Protein AF-A0A6L7CK69-F1 (afdb_monomer_lite)

Foldseek 3Di:
DVVVVVVVVVVVVVLLVVLLVVLLQQLLQLQQVVCCVVVVDRGDSVNSSVVCCCVLVVQVVVDDVSLVVVLVVLVVVLVVLLVQLLVLLVVLFDVVLVVPDPPDPVVVVVCVVVVCVLLPCVLCLVVLCVVVVNPPVVSVVCSVVVRVVSVVSVVSVCSSQSRNAHPVLVVVLCVVPNDDVSSLVRQCVRSVDPSSSVSSSSSSSSVSSSSSSVSSVSVD

InterPro domains:
  IPR013059 Tryptophan/tyrosine transporter [PTHR46997] (1-220)
  IPR018227 Amino acid/polyamine transporter 2 [PF03222] (1-220)

pLDDT: mean 84.79, std 7.9, range [53.78, 94.88]

Sequence (220 aa):
GRYGQWLTGFSMMFLMYALTAAYISGAGELLASSISDWTGISMSATAGVLLFTFVAGGVVCVGTSLVDLFNRFLFSAKIIFLVVMLVLLLPHIHKVNLLTLPLQQGLALSAIPVIFTSFGFHGSVPSIVSYMDGNIRKLRWVFITGSAIPLVAYIFWQVATLGSIDSTTFMGLLANHAGLNGLLQALREMVASPHVELAVHLFADLALATSFLGVALGLF

Organism: Escherichia coli (NCBI:txid562)

Structure (mmCIF, N/CA/C/O backbone):
data_AF-A0A6L7CK69-F1
#
_entry.id   AF-A0A6L7CK69-F1
#
loop_
_atom_site.group_PDB
_atom_site.id
_atom_site.type_symbol
_atom_site.label_atom_id
_atom_site.label_alt_id
_atom_site.label_comp_id
_atom_site.label_asym_id
_atom_site.label_entity_id
_atom_site.label_seq_id
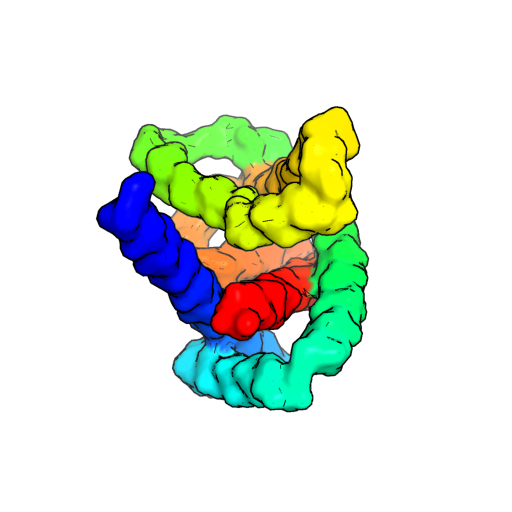_atom_site.pdbx_PDB_ins_code
_atom_site.Cartn_x
_atom_site.Cartn_y
_atom_site.Cartn_z
_atom_site.occupancy
_atom_site.B_iso_or_equiv
_atom_site.auth_seq_id
_atom_site.auth_comp_id
_atom_site.auth_asym_id
_atom_site.auth_atom_id
_atom_site.pdbx_PDB_model_num
ATOM 1 N N . GLY A 1 1 ? 18.370 13.810 -23.027 1.00 85.12 1 GLY A N 1
ATOM 2 C CA . GLY A 1 1 ? 19.792 14.210 -22.916 1.00 85.12 1 GLY A CA 1
ATOM 3 C C . GLY A 1 1 ? 20.376 13.759 -21.585 1.00 85.12 1 GLY A C 1
ATOM 4 O O . GLY A 1 1 ? 19.606 13.400 -20.702 1.00 85.12 1 GLY A O 1
ATOM 5 N N . ARG A 1 2 ? 21.708 13.788 -21.431 1.00 81.81 2 ARG A N 1
ATOM 6 C CA . ARG A 1 2 ? 22.448 13.216 -20.282 1.00 81.81 2 ARG A CA 1
ATOM 7 C C . ARG A 1 2 ? 22.011 13.769 -18.914 1.00 81.81 2 ARG A C 1
ATOM 9 O O . ARG A 1 2 ? 21.857 13.004 -17.975 1.00 81.81 2 ARG A O 1
ATOM 16 N N . TYR A 1 3 ? 21.708 15.066 -18.824 1.00 86.00 3 TYR A N 1
ATOM 17 C CA . TYR A 1 3 ? 21.169 15.689 -17.603 1.00 86.00 3 TYR A CA 1
ATOM 18 C C . TYR A 1 3 ? 19.776 15.170 -17.216 1.00 86.00 3 TYR A C 1
ATOM 20 O O . TYR A 1 3 ? 19.495 14.979 -16.039 1.00 86.00 3 TYR A O 1
ATOM 28 N N . GLY A 1 4 ? 18.923 14.879 -18.205 1.00 86.56 4 GLY A N 1
ATOM 29 C CA . GLY A 1 4 ? 17.596 14.308 -17.963 1.00 86.56 4 GLY A CA 1
ATOM 30 C C . GLY A 1 4 ? 17.663 12.885 -17.412 1.00 86.56 4 GLY A C 1
ATOM 31 O O . GLY A 1 4 ? 16.894 12.548 -16.527 1.00 86.56 4 GLY A O 1
ATOM 32 N N . GLN A 1 5 ? 18.627 12.075 -17.864 1.00 83.94 5 GLN A N 1
ATOM 33 C CA . GLN A 1 5 ? 18.834 10.722 -17.330 1.00 83.94 5 GLN A CA 1
ATOM 34 C C . GLN A 1 5 ? 19.235 10.745 -15.850 1.00 83.94 5 GLN A C 1
ATOM 36 O O . GLN A 1 5 ? 18.700 9.966 -15.069 1.00 83.94 5 GLN A O 1
ATOM 41 N N . TRP A 1 6 ? 20.123 11.665 -15.458 1.00 89.25 6 TRP A N 1
ATOM 42 C CA . TRP A 1 6 ? 20.513 11.844 -14.056 1.00 89.25 6 TRP A CA 1
ATOM 43 C C . TRP A 1 6 ? 19.348 12.305 -13.184 1.00 89.25 6 TRP A C 1
ATOM 45 O O . TRP A 1 6 ? 19.130 11.738 -12.117 1.00 89.25 6 TRP A O 1
ATOM 55 N N . LEU A 1 7 ? 18.575 13.290 -13.653 1.00 90.38 7 LEU A N 1
ATOM 56 C CA . LEU A 1 7 ? 17.406 13.777 -12.924 1.00 90.38 7 LEU A CA 1
ATOM 57 C C . LEU A 1 7 ? 16.362 12.667 -12.745 1.00 90.38 7 LEU A C 1
ATOM 59 O O . LEU A 1 7 ? 15.925 12.422 -11.627 1.00 90.38 7 LEU A O 1
ATOM 63 N N . THR A 1 8 ? 16.014 11.948 -13.816 1.00 85.06 8 THR A N 1
ATOM 64 C CA . THR A 1 8 ? 15.050 10.840 -13.750 1.00 85.06 8 THR A CA 1
ATOM 65 C C . THR A 1 8 ? 15.550 9.698 -12.868 1.00 85.06 8 THR A C 1
ATOM 67 O O . THR A 1 8 ? 14.781 9.188 -12.058 1.00 85.06 8 THR A O 1
ATOM 70 N N . GLY A 1 9 ? 16.826 9.315 -12.982 1.00 84.31 9 GLY A N 1
ATOM 71 C CA . GLY A 1 9 ? 17.416 8.265 -12.151 1.00 84.31 9 GLY A CA 1
ATOM 72 C C . GLY A 1 9 ? 17.393 8.625 -10.666 1.00 84.31 9 GLY A C 1
ATOM 73 O O . GLY A 1 9 ? 16.942 7.826 -9.848 1.00 84.31 9 GLY A O 1
ATOM 74 N N . PHE A 1 10 ? 17.793 9.853 -10.322 1.00 89.12 10 PHE A N 1
ATOM 75 C CA . PHE A 1 10 ? 17.736 10.342 -8.946 1.00 89.12 10 PHE A CA 1
ATOM 76 C C . PHE A 1 10 ? 16.299 10.395 -8.419 1.00 89.12 10 PHE A C 1
ATOM 78 O O . PHE A 1 10 ? 16.036 9.879 -7.338 1.00 89.12 10 PHE A O 1
ATOM 85 N N . SER A 1 11 ? 15.357 10.962 -9.180 1.00 87.75 11 SER A N 1
ATOM 86 C CA . SER A 1 11 ? 13.948 11.028 -8.776 1.00 87.75 11 SER A CA 1
ATOM 87 C C . SER A 1 11 ? 13.339 9.643 -8.559 1.00 87.75 11 SER A C 1
ATOM 89 O O . SER A 1 11 ? 12.591 9.457 -7.603 1.00 87.75 11 SER A O 1
ATOM 91 N N . MET A 1 12 ? 13.673 8.669 -9.411 1.00 84.62 12 MET A N 1
ATOM 92 C CA . MET A 1 12 ? 13.173 7.301 -9.282 1.00 84.62 12 MET A CA 1
ATOM 93 C C . MET A 1 12 ? 13.741 6.608 -8.039 1.00 84.62 12 MET A C 1
ATOM 95 O O . MET A 1 12 ? 12.982 6.036 -7.262 1.00 84.62 12 MET A O 1
ATOM 99 N N . MET A 1 13 ? 15.053 6.715 -7.809 1.00 86.56 13 MET A N 1
ATOM 100 C CA . MET A 1 13 ? 15.692 6.169 -6.606 1.00 86.56 13 MET A CA 1
ATOM 101 C C . MET A 1 13 ? 15.140 6.829 -5.341 1.00 86.56 13 MET A C 1
ATOM 103 O O . MET A 1 13 ? 14.770 6.137 -4.397 1.00 86.56 13 MET A O 1
ATOM 107 N N . PHE A 1 14 ? 15.015 8.157 -5.339 1.00 90.38 14 PHE A N 1
ATOM 108 C CA . PHE A 1 14 ? 14.430 8.907 -4.230 1.00 90.38 14 PHE A CA 1
ATOM 109 C C . PHE A 1 14 ? 13.004 8.438 -3.920 1.00 90.38 14 PHE A C 1
ATOM 111 O O . PHE A 1 14 ? 12.691 8.176 -2.761 1.00 90.38 14 PHE A O 1
ATOM 118 N N . LEU A 1 15 ? 12.163 8.268 -4.947 1.00 88.19 15 LEU A N 1
ATOM 119 C CA . LEU A 1 15 ? 10.801 7.759 -4.791 1.00 88.19 15 LEU A CA 1
ATOM 120 C C . LEU A 1 15 ? 10.786 6.346 -4.191 1.00 88.19 15 LEU A C 1
ATOM 122 O O . LEU A 1 15 ? 10.044 6.105 -3.244 1.00 88.19 15 LEU A O 1
ATOM 126 N N . MET A 1 16 ? 11.604 5.424 -4.708 1.00 87.81 16 MET A N 1
ATOM 127 C CA . MET A 1 16 ? 11.652 4.045 -4.207 1.00 87.81 16 MET A CA 1
ATOM 128 C C . MET A 1 16 ? 12.130 3.986 -2.749 1.00 87.81 16 MET A C 1
ATOM 130 O O . MET A 1 16 ? 11.505 3.311 -1.937 1.00 87.81 16 MET A O 1
ATOM 134 N N . TYR A 1 17 ? 13.166 4.744 -2.369 1.00 91.12 17 TYR A N 1
ATOM 135 C CA . TYR A 1 17 ? 13.608 4.812 -0.970 1.00 91.12 17 TYR A CA 1
ATOM 136 C C . TYR A 1 17 ? 12.573 5.469 -0.050 1.00 91.12 17 TYR A C 1
ATOM 138 O O . TYR A 1 17 ? 12.367 4.989 1.065 1.00 91.12 17 TYR A O 1
ATOM 146 N N . ALA A 1 18 ? 11.897 6.527 -0.507 1.00 91.81 18 ALA A N 1
ATOM 147 C CA . ALA A 1 18 ? 10.822 7.161 0.253 1.00 91.81 18 ALA A CA 1
ATOM 148 C C . ALA A 1 18 ? 9.649 6.195 0.483 1.00 91.81 18 ALA A C 1
ATOM 150 O O . ALA A 1 18 ? 9.129 6.121 1.596 1.00 91.81 18 ALA A O 1
ATOM 151 N N . LEU A 1 19 ? 9.271 5.411 -0.534 1.00 90.62 19 LEU A N 1
ATOM 152 C CA . LEU A 1 19 ? 8.239 4.379 -0.412 1.00 90.62 19 LEU A CA 1
ATOM 153 C C . LEU A 1 19 ? 8.661 3.270 0.549 1.00 90.62 19 LEU A C 1
ATOM 155 O O . LEU A 1 19 ? 7.886 2.907 1.429 1.00 90.62 19 LEU A O 1
ATOM 159 N N . THR A 1 20 ? 9.894 2.777 0.441 1.00 92.06 20 THR A N 1
ATOM 160 C CA . THR A 1 20 ? 10.434 1.780 1.374 1.00 92.06 20 THR A CA 1
ATOM 161 C C . THR A 1 20 ? 10.391 2.286 2.814 1.00 92.06 20 THR A C 1
ATOM 163 O O . THR A 1 20 ? 9.917 1.569 3.692 1.00 92.06 20 THR A O 1
ATOM 166 N N . ALA A 1 21 ? 10.816 3.528 3.064 1.00 92.56 21 ALA A N 1
ATOM 167 C CA . ALA A 1 21 ? 10.757 4.133 4.394 1.00 92.56 21 ALA A CA 1
ATOM 168 C C . ALA A 1 21 ? 9.311 4.263 4.904 1.00 92.56 21 ALA A C 1
ATOM 170 O O . ALA A 1 21 ? 9.031 3.910 6.050 1.00 92.56 21 ALA A O 1
ATOM 171 N N . ALA A 1 22 ? 8.384 4.705 4.048 1.00 91.50 22 ALA A N 1
ATOM 172 C CA . ALA A 1 22 ? 6.969 4.809 4.392 1.00 91.50 22 ALA A CA 1
ATOM 173 C C . ALA A 1 22 ? 6.354 3.440 4.733 1.00 91.50 22 ALA A C 1
ATOM 175 O O . ALA A 1 22 ? 5.629 3.328 5.722 1.00 91.50 22 ALA A O 1
ATOM 176 N N . TYR A 1 23 ? 6.673 2.389 3.969 1.00 92.12 23 TYR A N 1
ATOM 177 C CA . TYR A 1 23 ? 6.190 1.036 4.253 1.00 92.12 23 TYR A CA 1
ATOM 178 C C . TYR A 1 23 ? 6.809 0.445 5.516 1.00 92.12 23 TYR A C 1
ATOM 180 O O . TYR A 1 23 ? 6.088 -0.178 6.286 1.00 92.12 23 TYR A O 1
ATOM 188 N N . ILE A 1 24 ? 8.102 0.668 5.766 1.00 93.38 24 ILE A N 1
ATOM 189 C CA . ILE A 1 24 ? 8.760 0.245 7.009 1.00 93.38 24 ILE A CA 1
ATOM 190 C C . ILE A 1 24 ? 8.106 0.913 8.226 1.00 93.38 24 ILE A C 1
ATOM 192 O O . ILE A 1 24 ? 7.799 0.224 9.198 1.00 93.38 24 ILE A O 1
ATOM 196 N N . SER A 1 25 ? 7.861 2.228 8.166 1.00 91.81 25 SER A N 1
ATOM 197 C CA . SER A 1 25 ? 7.206 2.965 9.255 1.00 91.81 25 SER A CA 1
ATOM 198 C C . SER A 1 25 ? 5.783 2.459 9.477 1.00 91.81 25 SER A C 1
ATOM 200 O O . SER A 1 25 ? 5.447 2.024 10.574 1.00 91.81 25 SER A O 1
ATOM 202 N N . GLY A 1 26 ? 4.965 2.439 8.420 1.00 90.00 26 GLY A N 1
ATOM 203 C CA . GLY A 1 26 ? 3.562 2.044 8.521 1.00 90.00 26 GLY A CA 1
ATOM 204 C C . GLY A 1 26 ? 3.385 0.590 8.955 1.00 90.00 26 GLY A C 1
ATOM 205 O O . GLY A 1 26 ? 2.576 0.310 9.836 1.00 90.00 26 GLY A O 1
ATOM 206 N N . ALA A 1 27 ? 4.148 -0.340 8.370 1.00 91.12 27 ALA A N 1
ATOM 207 C CA . ALA A 1 27 ? 4.043 -1.759 8.705 1.00 91.12 27 ALA A CA 1
ATOM 208 C C . ALA A 1 27 ? 4.597 -2.045 10.100 1.00 91.12 27 ALA A C 1
ATOM 210 O O . ALA A 1 27 ? 4.050 -2.876 10.816 1.00 91.12 27 ALA A O 1
ATOM 211 N N . GLY A 1 28 ? 5.664 -1.349 10.497 1.00 91.69 28 GLY A N 1
ATOM 212 C CA . GLY A 1 28 ? 6.243 -1.462 11.828 1.00 91.69 28 GLY A CA 1
ATOM 213 C C . GLY A 1 28 ? 5.317 -0.961 12.930 1.00 91.69 28 GLY A C 1
ATOM 214 O O . GLY A 1 28 ? 5.181 -1.622 13.957 1.00 91.69 28 GLY A O 1
ATOM 215 N N . GLU A 1 29 ? 4.650 0.173 12.717 1.00 90.44 29 GLU A N 1
ATOM 216 C CA . GLU A 1 29 ? 3.649 0.690 13.654 1.00 90.44 29 GLU A CA 1
ATOM 217 C C . GLU A 1 29 ? 2.441 -0.243 13.774 1.00 90.44 29 GLU A C 1
ATOM 219 O O . GLU A 1 29 ? 1.991 -0.523 14.885 1.00 90.44 29 GLU A O 1
ATOM 224 N N . LEU A 1 30 ? 1.948 -0.768 12.649 1.00 88.56 30 LEU A N 1
ATOM 225 C CA . LEU A 1 30 ? 0.853 -1.737 12.652 1.00 88.56 30 LEU A CA 1
ATOM 226 C C . LEU A 1 30 ? 1.240 -3.045 13.337 1.00 88.56 30 LEU A C 1
ATOM 228 O O . LEU A 1 30 ? 0.498 -3.543 14.178 1.00 88.56 30 LEU A O 1
ATOM 232 N N . LEU A 1 31 ? 2.444 -3.551 13.065 1.00 89.62 31 LEU A N 1
ATOM 233 C CA . LEU A 1 31 ? 2.992 -4.721 13.740 1.00 89.62 31 LEU A CA 1
ATOM 234 C C . LEU A 1 31 ? 3.115 -4.490 15.255 1.00 89.62 31 LEU A C 1
ATOM 236 O O . LEU A 1 31 ? 2.818 -5.396 16.032 1.00 89.62 31 LEU A O 1
ATOM 240 N N . ALA A 1 32 ? 3.515 -3.284 15.680 1.00 90.62 32 ALA A N 1
ATOM 241 C CA . ALA A 1 32 ? 3.526 -2.891 17.088 1.00 90.62 32 ALA A CA 1
ATOM 242 C C . ALA A 1 32 ? 2.140 -2.947 17.719 1.00 90.62 32 ALA A C 1
ATOM 244 O O . ALA A 1 32 ? 1.975 -3.622 18.736 1.00 90.62 32 ALA A O 1
ATOM 245 N N . SER A 1 33 ? 1.153 -2.314 17.087 1.00 85.94 33 SER A N 1
ATOM 246 C CA . SER A 1 33 ? -0.231 -2.340 17.560 1.00 85.94 33 SER A CA 1
ATOM 247 C C . SER A 1 33 ? -0.764 -3.770 17.655 1.00 85.94 33 SER A C 1
ATOM 249 O O . SER A 1 33 ? -1.278 -4.161 18.697 1.00 85.94 33 SER A O 1
ATOM 251 N N . SER A 1 34 ? -0.585 -4.578 16.608 1.00 84.25 34 SER A N 1
ATOM 252 C CA . SER A 1 34 ? -1.097 -5.950 16.549 1.00 84.25 34 SER A CA 1
ATOM 253 C C . SER A 1 34 ? -0.463 -6.856 17.612 1.00 84.25 34 SER A C 1
ATOM 255 O O . SER A 1 34 ? -1.165 -7.635 18.257 1.00 84.25 34 SER A O 1
ATOM 257 N N . ILE A 1 35 ? 0.850 -6.740 17.855 1.00 87.56 35 ILE A N 1
ATOM 258 C CA . ILE A 1 35 ? 1.526 -7.498 18.921 1.00 87.56 35 ILE A CA 1
ATOM 259 C C . ILE A 1 35 ? 1.047 -7.041 20.300 1.00 87.56 35 ILE A C 1
ATOM 261 O O . ILE A 1 35 ? 0.819 -7.888 21.167 1.00 87.56 35 ILE A O 1
ATOM 265 N N . SER A 1 36 ? 0.874 -5.737 20.515 1.00 88.06 36 SER A N 1
ATOM 266 C CA . SER A 1 36 ? 0.369 -5.215 21.785 1.00 88.06 36 SER A CA 1
ATOM 267 C C . SER A 1 36 ? -1.052 -5.658 22.088 1.00 88.06 36 SER A C 1
ATOM 269 O O . SER A 1 36 ? -1.304 -6.118 23.202 1.00 88.06 36 SER A O 1
ATOM 271 N N . ASP A 1 37 ? -1.934 -5.614 21.093 1.00 82.56 37 ASP A N 1
ATOM 272 C CA . ASP A 1 37 ? -3.321 -6.062 21.218 1.00 82.56 37 ASP A CA 1
ATOM 273 C C . ASP A 1 37 ? -3.393 -7.564 21.556 1.00 82.56 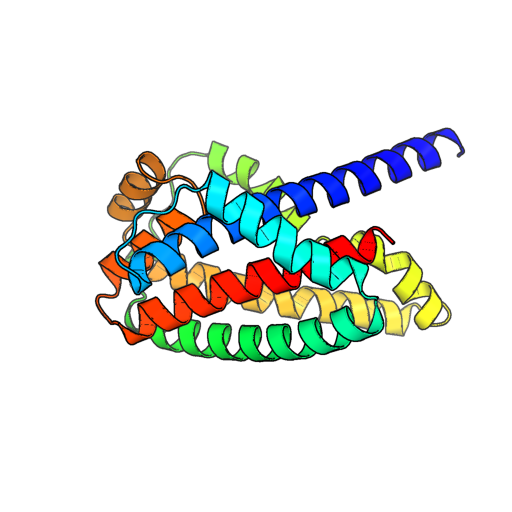37 ASP A C 1
ATOM 275 O O . ASP A 1 37 ? -4.208 -7.983 22.376 1.00 82.56 37 ASP A O 1
ATOM 279 N N . TRP A 1 38 ? -2.523 -8.388 20.959 1.00 82.12 38 TRP A N 1
ATOM 280 C CA . TRP A 1 38 ? -2.552 -9.847 21.138 1.00 82.12 38 TRP A CA 1
ATOM 281 C C . TRP A 1 38 ? -1.852 -10.337 22.407 1.00 82.12 38 TRP A C 1
ATOM 283 O O . TRP A 1 38 ? -2.283 -11.319 23.011 1.00 82.12 38 TRP A O 1
ATOM 293 N N . THR A 1 39 ? -0.742 -9.706 22.793 1.00 86.06 39 THR A N 1
ATOM 294 C CA . THR A 1 39 ? 0.085 -10.153 23.929 1.00 86.06 39 THR A CA 1
ATOM 295 C C . THR A 1 39 ? -0.227 -9.413 25.226 1.00 86.06 39 THR A C 1
ATOM 297 O O . THR A 1 39 ? 0.196 -9.855 26.294 1.00 86.06 39 THR A O 1
ATOM 300 N N . GLY A 1 40 ? -0.933 -8.281 25.150 1.00 83.44 40 GLY A N 1
ATOM 301 C CA . GLY A 1 40 ? -1.151 -7.373 26.277 1.00 83.44 40 GLY A CA 1
ATOM 302 C C . GLY A 1 40 ? 0.102 -6.597 26.703 1.00 83.44 40 GLY A C 1
ATOM 303 O O . GLY A 1 40 ? 0.053 -5.852 27.680 1.00 83.44 40 GLY A O 1
ATOM 304 N N . ILE A 1 41 ? 1.230 -6.759 26.000 1.00 87.75 41 ILE A N 1
ATOM 305 C CA . ILE A 1 41 ? 2.490 -6.064 26.285 1.00 87.75 41 ILE A CA 1
ATOM 306 C C . ILE A 1 41 ? 2.587 -4.836 25.379 1.00 87.75 41 ILE A C 1
ATOM 308 O O . ILE A 1 41 ? 2.582 -4.954 24.153 1.00 87.75 41 ILE A O 1
ATOM 312 N N . SER A 1 42 ? 2.720 -3.645 25.967 1.00 87.06 42 SER A N 1
ATOM 313 C CA . SER A 1 42 ? 2.900 -2.414 25.198 1.00 87.06 42 SER A CA 1
ATOM 314 C C . SER A 1 42 ? 4.249 -2.423 24.467 1.00 87.06 42 SER A C 1
ATOM 316 O O . SER A 1 42 ? 5.322 -2.373 25.069 1.00 87.06 42 SER A O 1
ATOM 318 N N . MET A 1 43 ? 4.191 -2.493 23.140 1.00 89.12 43 MET A N 1
ATOM 319 C CA . MET A 1 43 ? 5.338 -2.443 22.249 1.00 89.12 43 MET A CA 1
ATOM 320 C C . MET A 1 43 ? 5.413 -1.044 21.647 1.00 89.12 43 MET A C 1
ATOM 322 O O . MET A 1 43 ? 4.425 -0.507 21.151 1.00 89.12 43 MET A O 1
ATOM 326 N N . SER A 1 44 ? 6.593 -0.427 21.694 1.00 91.38 44 SER A N 1
ATOM 327 C CA . SER A 1 44 ? 6.787 0.885 21.079 1.00 91.38 44 SER A CA 1
ATOM 328 C C . SER A 1 44 ? 6.786 0.780 19.552 1.00 91.38 44 SER A C 1
ATOM 330 O O . SER A 1 44 ? 7.253 -0.211 18.984 1.00 91.38 44 SER A O 1
ATOM 332 N N . ALA A 1 45 ? 6.334 1.839 18.874 1.00 87.81 45 ALA A N 1
ATOM 333 C CA . ALA A 1 45 ? 6.387 1.937 17.414 1.00 87.81 45 ALA A CA 1
ATOM 334 C C . ALA A 1 45 ? 7.806 1.682 16.874 1.00 87.81 45 ALA A C 1
ATOM 336 O O . ALA A 1 45 ? 7.987 0.924 15.925 1.00 87.81 45 ALA A O 1
ATOM 337 N N . THR A 1 46 ? 8.832 2.228 17.536 1.00 92.31 46 THR A N 1
ATOM 338 C CA . THR A 1 46 ? 10.238 2.018 17.165 1.00 92.31 46 THR A CA 1
ATOM 339 C C . THR A 1 46 ? 10.636 0.543 17.209 1.00 92.31 46 THR A C 1
ATOM 341 O O . THR A 1 46 ? 11.334 0.073 16.313 1.00 92.31 46 THR A O 1
ATOM 344 N N . ALA A 1 47 ? 10.184 -0.205 18.220 1.00 92.69 47 ALA A N 1
ATOM 345 C CA . ALA A 1 47 ? 10.458 -1.636 18.313 1.00 92.69 47 ALA A CA 1
ATOM 346 C C . ALA A 1 47 ? 9.769 -2.415 17.183 1.00 92.69 47 ALA A C 1
ATOM 348 O O . ALA A 1 47 ? 10.402 -3.272 16.568 1.00 92.69 47 ALA A O 1
ATOM 349 N N . GLY A 1 48 ? 8.519 -2.072 16.852 1.00 93.19 48 GLY A N 1
ATOM 350 C CA . GLY A 1 48 ? 7.807 -2.667 15.717 1.00 93.19 48 GLY A CA 1
ATOM 351 C C . GLY A 1 48 ? 8.468 -2.375 14.372 1.00 93.19 48 GLY A C 1
ATOM 352 O O . GLY A 1 48 ? 8.636 -3.285 13.564 1.00 93.19 48 GLY A O 1
ATOM 353 N N . VAL A 1 49 ? 8.938 -1.145 14.156 1.00 94.06 49 VAL A N 1
ATOM 354 C CA . VAL A 1 49 ? 9.699 -0.750 12.958 1.00 94.06 49 VAL A CA 1
ATOM 355 C C . VAL A 1 49 ? 11.008 -1.529 12.832 1.00 94.06 49 VAL A C 1
ATOM 357 O O . VAL A 1 49 ? 11.310 -2.043 11.753 1.00 94.06 49 VAL A O 1
ATOM 360 N N . LEU A 1 50 ? 11.773 -1.669 13.918 1.00 94.88 50 LEU A N 1
ATOM 361 C CA . LEU A 1 50 ? 13.011 -2.457 13.917 1.00 94.88 50 LEU A CA 1
ATOM 362 C C . LEU A 1 50 ? 12.736 -3.941 13.652 1.00 94.88 50 LEU A C 1
ATOM 364 O O . LEU A 1 50 ? 13.426 -4.552 12.836 1.00 94.88 50 LEU A O 1
ATOM 368 N N . LEU A 1 51 ? 11.707 -4.503 14.292 1.00 93.75 51 LEU A N 1
ATOM 369 C CA . LEU A 1 51 ? 11.296 -5.892 14.101 1.00 93.75 51 LEU A CA 1
ATOM 370 C C . LEU A 1 51 ? 10.858 -6.148 12.655 1.00 93.75 51 LEU A C 1
ATOM 372 O O . LEU A 1 51 ? 11.347 -7.087 12.026 1.00 93.75 51 LEU A O 1
ATOM 376 N N . PHE A 1 52 ? 9.989 -5.293 12.110 1.00 92.88 52 PHE A N 1
ATOM 377 C CA . PHE A 1 52 ? 9.535 -5.391 10.726 1.00 92.88 52 PHE A CA 1
ATOM 378 C C . PHE A 1 52 ? 10.712 -5.292 9.754 1.00 92.88 52 PHE A C 1
ATOM 380 O O . PHE A 1 52 ? 10.849 -6.135 8.872 1.00 92.88 52 PHE A O 1
ATOM 387 N N . THR A 1 53 ? 11.601 -4.314 9.948 1.00 93.25 53 THR A N 1
ATOM 388 C CA . THR A 1 53 ? 12.787 -4.129 9.099 1.00 93.25 53 THR A CA 1
ATOM 389 C C . THR A 1 53 ? 13.692 -5.355 9.131 1.00 93.25 53 THR A C 1
ATOM 391 O O . THR A 1 53 ? 14.153 -5.802 8.084 1.00 93.25 53 THR A O 1
ATOM 394 N N . PHE A 1 54 ? 13.928 -5.929 10.312 1.00 92.94 54 PHE A N 1
ATOM 395 C CA . PHE A 1 54 ? 14.771 -7.111 10.458 1.00 92.94 54 PHE A CA 1
ATOM 396 C C . PHE A 1 54 ? 14.160 -8.337 9.769 1.00 92.94 54 PHE A C 1
ATOM 398 O O . PHE A 1 54 ? 14.841 -9.015 9.000 1.00 92.94 54 PHE A O 1
ATOM 405 N N . VAL A 1 55 ? 12.869 -8.602 9.993 1.00 89.56 55 VAL A N 1
ATOM 406 C CA . VAL A 1 55 ? 12.177 -9.769 9.425 1.00 89.56 55 VAL A CA 1
ATOM 407 C C . VAL A 1 55 ? 11.967 -9.608 7.920 1.00 89.56 55 VAL A C 1
ATOM 409 O O . VAL A 1 55 ? 12.414 -10.447 7.140 1.00 89.56 55 VAL A O 1
ATOM 412 N N . ALA A 1 56 ? 11.315 -8.527 7.493 1.00 87.75 56 ALA A N 1
ATOM 413 C CA . ALA A 1 56 ? 10.979 -8.307 6.092 1.00 87.75 56 ALA A CA 1
ATOM 414 C C . ALA A 1 56 ? 12.232 -8.012 5.253 1.00 87.75 56 ALA A C 1
ATOM 416 O O . ALA A 1 56 ? 12.371 -8.546 4.154 1.00 87.75 56 ALA A O 1
ATOM 417 N N . GLY A 1 57 ? 13.182 -7.235 5.784 1.00 87.81 57 GLY A N 1
ATOM 418 C CA . GLY A 1 57 ? 14.486 -7.024 5.151 1.00 87.81 57 GLY A CA 1
ATOM 419 C C . GLY A 1 57 ? 15.296 -8.317 5.057 1.00 87.81 57 GLY A C 1
ATOM 420 O O . GLY A 1 57 ? 15.885 -8.591 4.014 1.00 87.81 57 GLY A O 1
ATOM 421 N N . GLY A 1 58 ? 15.248 -9.163 6.091 1.00 86.69 58 GLY A N 1
ATOM 422 C CA . GLY A 1 58 ? 15.815 -10.510 6.054 1.00 86.69 58 GLY A CA 1
ATOM 423 C C . GLY A 1 58 ? 15.256 -11.336 4.896 1.00 86.69 58 GLY A C 1
ATOM 424 O O . GLY A 1 58 ? 16.032 -11.860 4.103 1.00 86.69 58 GLY A O 1
ATOM 425 N N . VAL A 1 59 ? 13.928 -11.388 4.733 1.00 84.94 59 VAL A N 1
ATOM 426 C CA . VAL A 1 59 ? 13.265 -12.104 3.622 1.00 84.94 59 VAL A CA 1
ATOM 427 C C . VAL A 1 59 ? 13.738 -11.599 2.255 1.00 84.94 59 VAL A C 1
ATOM 429 O O . VAL A 1 59 ? 14.014 -12.410 1.371 1.00 84.94 59 VAL A O 1
ATOM 432 N N . VAL A 1 60 ? 13.889 -10.282 2.090 1.00 86.31 60 VAL A N 1
ATOM 433 C CA . VAL A 1 60 ? 14.399 -9.679 0.847 1.00 86.31 60 VAL A CA 1
ATOM 434 C C . VAL A 1 60 ? 15.843 -10.111 0.558 1.00 86.31 60 VAL A C 1
ATOM 436 O O . VAL A 1 60 ? 16.172 -10.408 -0.589 1.00 86.31 60 VAL A O 1
ATOM 439 N N . CYS A 1 61 ? 16.684 -10.230 1.588 1.00 85.12 61 CYS A N 1
ATOM 440 C CA . CYS A 1 61 ? 18.081 -10.651 1.449 1.00 85.12 61 CYS A CA 1
ATOM 441 C C . CYS A 1 61 ? 18.265 -12.138 1.089 1.00 85.12 61 CYS A C 1
ATOM 443 O O . CYS A 1 61 ? 19.297 -12.484 0.516 1.00 85.12 61 CYS A O 1
ATOM 445 N N . VAL A 1 62 ? 17.316 -13.029 1.412 1.00 82.44 62 VAL A N 1
ATOM 446 C CA . VAL A 1 62 ? 17.465 -14.479 1.137 1.00 82.44 62 VAL A CA 1
ATOM 447 C C . VAL A 1 62 ? 17.299 -14.804 -0.357 1.00 82.44 62 VAL A C 1
ATOM 449 O O . VAL A 1 62 ? 17.871 -15.782 -0.836 1.00 82.44 62 VAL A O 1
ATOM 452 N N . GLY A 1 63 ? 16.580 -13.975 -1.120 1.00 79.44 63 GLY A N 1
ATOM 453 C CA . GLY A 1 63 ? 16.585 -14.038 -2.583 1.00 79.44 63 GLY A CA 1
ATOM 454 C C . GLY A 1 63 ? 15.229 -13.808 -3.248 1.00 79.44 63 GLY A C 1
ATOM 455 O O . GLY A 1 63 ? 14.165 -14.084 -2.691 1.00 79.44 63 GLY A O 1
ATOM 456 N N . THR A 1 64 ? 15.279 -13.350 -4.501 1.00 80.88 64 THR A N 1
ATOM 457 C CA . THR A 1 64 ? 14.116 -12.904 -5.285 1.00 80.88 64 THR A CA 1
ATOM 458 C C . THR A 1 64 ? 13.050 -13.984 -5.483 1.00 80.88 64 THR A C 1
ATOM 460 O O . THR A 1 64 ? 11.863 -13.672 -5.453 1.00 80.88 64 THR A O 1
ATOM 463 N N . SER A 1 65 ? 13.434 -15.259 -5.612 1.00 81.06 65 SER A N 1
ATOM 464 C CA . SER A 1 65 ? 12.484 -16.367 -5.806 1.00 81.06 65 SER A CA 1
ATOM 465 C C . SER A 1 65 ? 11.618 -16.651 -4.572 1.00 81.06 65 SER A C 1
ATOM 467 O O . SER A 1 65 ? 10.444 -16.991 -4.712 1.00 81.06 65 SER A O 1
ATOM 469 N N . LEU A 1 66 ? 12.170 -16.502 -3.359 1.00 77.88 66 LEU A N 1
ATOM 470 C CA . LEU A 1 66 ? 11.394 -16.654 -2.122 1.00 77.88 66 LEU A CA 1
ATOM 471 C C . LEU A 1 66 ? 10.476 -15.457 -1.900 1.00 77.88 66 LEU A C 1
ATOM 473 O O . LEU A 1 66 ? 9.327 -15.642 -1.499 1.00 77.88 66 LEU A O 1
ATOM 477 N N . VAL A 1 67 ? 10.962 -14.249 -2.199 1.00 84.19 67 VAL A N 1
ATOM 478 C CA . VAL A 1 67 ? 10.136 -13.042 -2.120 1.00 84.19 67 VAL A CA 1
ATOM 479 C C . VAL A 1 67 ? 8.961 -13.132 -3.090 1.00 84.19 67 VAL A C 1
ATOM 481 O O . VAL A 1 67 ? 7.842 -12.830 -2.690 1.00 84.19 67 VAL A O 1
ATOM 484 N N . ASP A 1 68 ? 9.177 -13.597 -4.323 1.00 85.25 68 ASP A N 1
ATOM 485 C CA . ASP A 1 68 ? 8.104 -13.778 -5.307 1.00 85.25 68 ASP A CA 1
ATOM 486 C C . ASP A 1 68 ? 7.039 -14.774 -4.818 1.00 85.25 68 ASP A C 1
ATOM 488 O O . ASP A 1 68 ? 5.844 -14.460 -4.801 1.00 85.25 68 ASP A O 1
ATOM 492 N N . LEU A 1 69 ? 7.462 -15.941 -4.316 1.00 84.69 69 LEU A N 1
ATOM 493 C CA . LEU A 1 69 ? 6.547 -16.947 -3.773 1.00 84.69 69 LEU A CA 1
ATOM 494 C C . LEU A 1 69 ? 5.737 -16.404 -2.586 1.00 84.69 69 LEU A C 1
ATOM 496 O O . LEU A 1 69 ? 4.512 -16.563 -2.539 1.00 84.69 69 LEU A O 1
ATOM 500 N N . PHE A 1 70 ? 6.413 -15.758 -1.635 1.00 85.56 70 PHE A N 1
ATOM 501 C CA . PHE A 1 70 ? 5.779 -15.212 -0.440 1.00 85.56 70 PHE A CA 1
ATOM 502 C C . PHE A 1 70 ? 4.823 -14.073 -0.798 1.00 85.56 70 PHE A C 1
ATOM 504 O O . PHE A 1 70 ? 3.665 -14.077 -0.378 1.00 85.56 70 PHE A O 1
ATOM 511 N N . ASN A 1 71 ? 5.255 -13.151 -1.660 1.00 88.50 71 ASN A N 1
ATOM 512 C CA . ASN A 1 71 ? 4.434 -12.043 -2.128 1.00 88.50 71 ASN A CA 1
ATOM 513 C C . ASN A 1 71 ? 3.195 -12.536 -2.889 1.00 88.50 71 ASN A C 1
ATOM 515 O O . ASN A 1 71 ? 2.113 -11.992 -2.693 1.00 88.50 71 ASN A O 1
ATOM 519 N N . ARG A 1 72 ? 3.295 -13.603 -3.690 1.00 89.56 72 ARG A N 1
ATOM 520 C CA . ARG A 1 72 ? 2.136 -14.195 -4.379 1.00 89.56 72 ARG A CA 1
ATOM 521 C C . ARG A 1 72 ? 1.091 -14.744 -3.403 1.00 89.56 72 ARG A C 1
ATOM 523 O O . ARG A 1 72 ? -0.110 -14.535 -3.613 1.00 89.56 72 ARG A O 1
ATOM 530 N N . PHE A 1 73 ? 1.524 -15.422 -2.339 1.00 91.81 73 PHE A N 1
ATOM 531 C CA . PHE A 1 73 ? 0.621 -15.899 -1.289 1.00 91.81 73 PHE A CA 1
ATOM 532 C C . PHE A 1 73 ? -0.014 -14.729 -0.525 1.00 91.81 73 PHE A C 1
ATOM 534 O O . PHE A 1 73 ? -1.241 -14.638 -0.452 1.00 91.81 73 PHE A O 1
ATOM 541 N N . LEU A 1 74 ? 0.806 -13.792 -0.034 1.00 91.25 74 LEU A N 1
ATOM 542 C CA . LEU A 1 74 ? 0.334 -12.624 0.711 1.00 91.25 74 LEU A CA 1
ATOM 543 C C . LEU A 1 74 ? -0.605 -11.745 -0.122 1.00 91.25 74 LEU A C 1
ATOM 545 O O . LEU A 1 74 ? -1.607 -11.256 0.390 1.00 91.25 74 LEU A O 1
ATOM 549 N N . PHE A 1 75 ? -0.320 -11.564 -1.412 1.00 91.62 75 PHE A N 1
ATOM 550 C CA . PHE A 1 75 ? -1.175 -10.805 -2.318 1.00 91.62 75 PHE A CA 1
ATOM 551 C C . PHE A 1 75 ? -2.528 -11.491 -2.510 1.00 91.62 75 PHE A C 1
ATOM 553 O O . PHE A 1 75 ? -3.560 -10.826 -2.474 1.00 91.62 75 PHE A O 1
ATOM 560 N N . SER A 1 76 ? -2.547 -12.819 -2.650 1.00 93.44 76 SER A N 1
ATOM 561 C CA . SER A 1 76 ? -3.799 -13.581 -2.752 1.00 93.44 76 SER A CA 1
ATOM 562 C C . SER A 1 76 ? -4.637 -13.439 -1.478 1.00 93.44 76 SER A C 1
ATOM 564 O O . SER A 1 76 ? -5.825 -13.123 -1.554 1.00 93.44 76 SER A O 1
ATOM 566 N N . ALA A 1 77 ? -4.006 -13.577 -0.307 1.00 93.62 77 ALA A N 1
ATOM 567 C CA . ALA A 1 77 ? -4.654 -13.343 0.981 1.00 93.62 77 ALA A CA 1
ATOM 568 C C . ALA A 1 77 ? -5.174 -11.898 1.100 1.00 93.62 77 ALA A C 1
ATOM 570 O O . ALA A 1 77 ? -6.326 -11.694 1.480 1.00 93.62 77 ALA A O 1
ATOM 571 N N . LYS A 1 78 ? -4.380 -10.899 0.687 1.00 92.69 78 LYS A N 1
ATOM 572 C CA . LYS A 1 78 ? -4.769 -9.480 0.676 1.00 92.69 78 LYS A CA 1
ATOM 573 C C . LYS A 1 78 ? -6.055 -9.246 -0.107 1.00 92.69 78 LYS A C 1
ATOM 575 O O . LYS A 1 78 ? -6.922 -8.520 0.365 1.00 92.69 78 LYS A O 1
ATOM 580 N N . ILE A 1 79 ? -6.189 -9.842 -1.293 1.00 92.94 79 ILE A N 1
ATOM 581 C CA . ILE A 1 79 ? -7.399 -9.687 -2.113 1.00 92.94 79 ILE A CA 1
ATOM 582 C C . ILE A 1 79 ? -8.617 -10.310 -1.424 1.00 92.94 79 ILE A C 1
ATOM 584 O O . ILE A 1 79 ? -9.686 -9.703 -1.427 1.00 92.94 79 ILE A O 1
ATOM 588 N N . ILE A 1 80 ? -8.464 -11.477 -0.792 1.00 93.50 80 ILE A N 1
ATOM 589 C CA . ILE A 1 80 ? -9.552 -12.110 -0.033 1.00 93.50 80 ILE A CA 1
ATOM 590 C C . ILE A 1 80 ? -9.992 -11.200 1.118 1.00 93.50 80 ILE A C 1
ATOM 592 O O . ILE A 1 80 ? -11.179 -10.894 1.227 1.00 93.50 80 ILE A O 1
ATOM 596 N N . PHE A 1 81 ? -9.051 -10.714 1.932 1.00 91.75 81 PHE A N 1
ATOM 597 C CA . PHE A 1 81 ? -9.372 -9.823 3.048 1.00 91.75 81 PHE A CA 1
ATOM 598 C C . PHE A 1 81 ? -9.946 -8.485 2.587 1.00 91.75 81 PHE A C 1
ATOM 600 O O . PHE A 1 81 ? -10.873 -7.999 3.222 1.00 91.75 81 PHE A O 1
ATOM 607 N N . LEU A 1 82 ? -9.494 -7.937 1.454 1.00 91.12 82 LEU A N 1
ATOM 608 C CA . LEU A 1 82 ? -10.102 -6.750 0.851 1.00 91.12 82 LEU A CA 1
ATOM 609 C C . LEU A 1 82 ? -11.584 -6.986 0.542 1.00 91.12 82 LEU A C 1
ATOM 611 O O . LEU A 1 82 ? -12.424 -6.174 0.918 1.00 91.12 82 LEU A O 1
ATOM 615 N N . VAL A 1 83 ? -11.920 -8.093 -0.127 1.00 92.69 83 VAL A N 1
ATOM 616 C CA . VAL A 1 83 ? -13.314 -8.408 -0.481 1.00 92.69 83 VAL A CA 1
ATOM 617 C C . VAL A 1 83 ? -14.158 -8.629 0.772 1.00 92.69 83 VAL A C 1
ATOM 619 O O . VAL A 1 83 ? -15.234 -8.044 0.885 1.00 92.69 83 VAL A O 1
ATOM 622 N N . VAL A 1 84 ? -13.667 -9.431 1.721 1.00 91.00 84 VAL A N 1
ATOM 623 C CA . VAL A 1 84 ? -14.353 -9.686 2.998 1.00 91.00 84 VAL A CA 1
ATOM 624 C C . VAL A 1 84 ? -14.608 -8.374 3.731 1.00 91.00 84 VAL A C 1
ATOM 626 O O . VAL A 1 84 ? -15.738 -8.092 4.119 1.00 91.00 84 VAL A O 1
ATOM 629 N N . MET A 1 85 ? -13.582 -7.541 3.862 1.00 88.31 85 MET A N 1
ATOM 630 C CA . MET A 1 85 ? -13.675 -6.251 4.525 1.00 88.31 85 MET A CA 1
ATOM 631 C C . MET A 1 85 ? -14.681 -5.322 3.836 1.00 88.31 85 MET A C 1
ATOM 633 O O . MET A 1 85 ? -15.513 -4.726 4.514 1.00 88.31 85 MET A O 1
ATOM 637 N N . LEU A 1 86 ? -14.659 -5.219 2.503 1.00 89.69 86 LEU A N 1
ATOM 638 C CA . LEU A 1 86 ? -15.627 -4.402 1.768 1.00 89.69 86 LEU A CA 1
ATOM 639 C C . LEU A 1 86 ? -17.061 -4.879 2.024 1.00 89.69 86 LEU A C 1
ATOM 641 O O . LEU A 1 86 ? -17.919 -4.060 2.339 1.00 89.69 86 LEU A O 1
ATOM 645 N N . VAL A 1 87 ? -17.317 -6.190 1.957 1.00 90.12 87 VAL A N 1
ATOM 646 C CA . VAL A 1 87 ? -18.646 -6.770 2.226 1.00 90.12 87 VAL A CA 1
ATOM 647 C C . VAL A 1 87 ? -19.109 -6.488 3.654 1.00 90.12 87 VAL A C 1
ATOM 649 O O . VAL A 1 87 ? -20.279 -6.184 3.866 1.00 90.12 87 VAL A O 1
ATOM 652 N N . LEU A 1 88 ? -18.199 -6.556 4.622 1.00 87.25 88 LEU A N 1
ATOM 653 C CA . LEU A 1 88 ? -18.493 -6.287 6.026 1.00 87.25 88 LEU A CA 1
ATOM 654 C C . LEU A 1 88 ? -18.753 -4.800 6.322 1.00 87.25 88 LEU A C 1
ATOM 656 O O . LEU A 1 88 ? -19.532 -4.481 7.221 1.00 87.25 88 LEU A O 1
ATOM 660 N N . LEU A 1 89 ? -18.140 -3.891 5.560 1.00 86.06 89 LEU A N 1
ATOM 661 C CA . LEU A 1 89 ? -18.363 -2.449 5.682 1.00 86.06 89 LEU A CA 1
ATOM 662 C C . LEU A 1 89 ? -19.625 -1.975 4.947 1.00 86.06 89 LEU A C 1
ATOM 664 O O . LEU A 1 89 ? -20.230 -0.999 5.377 1.00 86.06 89 LEU A O 1
ATOM 668 N N . LEU A 1 90 ? -20.080 -2.672 3.895 1.00 87.00 90 LEU A N 1
ATOM 669 C CA . LEU A 1 90 ? -21.271 -2.284 3.116 1.00 87.00 90 LEU A CA 1
ATOM 670 C C . LEU A 1 90 ? -22.521 -1.943 3.963 1.00 87.00 90 LEU A C 1
ATOM 672 O O . LEU A 1 90 ? -23.147 -0.924 3.666 1.00 87.00 90 LEU A O 1
ATOM 676 N N . PRO A 1 91 ? -22.905 -2.719 5.001 1.00 85.38 91 PRO A N 1
ATOM 677 C CA . PRO A 1 91 ? -24.076 -2.416 5.830 1.00 85.38 91 PRO A CA 1
ATOM 678 C C . PRO A 1 91 ? -23.949 -1.129 6.652 1.00 85.38 91 PRO A C 1
ATOM 680 O O . PRO A 1 91 ? -24.963 -0.573 7.062 1.00 85.38 91 PRO A O 1
ATOM 683 N N . HIS A 1 92 ? -22.722 -0.667 6.888 1.00 84.12 92 HIS A N 1
ATOM 684 C CA . HIS A 1 92 ? -22.416 0.500 7.714 1.00 84.12 92 HIS A CA 1
ATOM 685 C C . HIS A 1 92 ? -22.349 1.790 6.884 1.00 84.12 92 HIS A C 1
ATOM 687 O O . HIS A 1 92 ? -22.179 2.873 7.434 1.00 84.12 92 HIS A O 1
ATOM 693 N N . ILE A 1 93 ? -22.514 1.704 5.559 1.00 86.50 93 ILE A N 1
ATOM 694 C CA . ILE A 1 93 ? -22.466 2.869 4.676 1.00 86.50 93 ILE A CA 1
ATOM 695 C C . ILE A 1 93 ? -23.734 3.707 4.838 1.00 86.50 93 ILE A C 1
ATOM 697 O O . ILE A 1 93 ? -24.822 3.340 4.382 1.00 86.50 93 ILE A O 1
ATOM 701 N N . HIS A 1 94 ? -23.566 4.908 5.381 1.00 84.75 94 HIS A N 1
ATOM 702 C CA . HIS A 1 94 ? -24.614 5.914 5.433 1.00 84.75 94 HIS A CA 1
ATOM 703 C C . HIS A 1 94 ? -24.393 6.966 4.342 1.00 84.75 94 HIS A C 1
ATOM 705 O O . HIS A 1 94 ? -23.371 7.644 4.294 1.00 84.75 94 HIS A O 1
ATOM 711 N N . LYS A 1 95 ? -25.392 7.151 3.462 1.00 80.75 95 LYS A N 1
ATOM 712 C CA . LYS A 1 95 ? -25.317 8.112 2.339 1.00 80.75 95 LYS A CA 1
ATOM 713 C C . LYS A 1 95 ? -24.991 9.539 2.784 1.00 80.75 95 LYS A C 1
ATOM 715 O O . LYS A 1 95 ? -24.384 10.278 2.020 1.00 80.75 95 LYS A O 1
ATOM 720 N N . VAL A 1 96 ? -25.398 9.916 3.998 1.00 81.25 96 VAL A N 1
ATOM 721 C CA . VAL A 1 96 ? -25.124 11.242 4.562 1.00 81.25 96 VAL A CA 1
ATOM 722 C C . VAL A 1 96 ? -23.619 11.499 4.693 1.00 81.25 96 VAL A C 1
ATOM 724 O O . VAL A 1 96 ? -23.171 12.568 4.293 1.00 81.25 96 VAL A O 1
ATOM 727 N N . ASN A 1 97 ? -22.833 10.493 5.090 1.00 82.06 97 ASN A N 1
ATOM 728 C CA . ASN A 1 97 ? -21.377 10.599 5.248 1.00 82.06 97 ASN A CA 1
ATOM 729 C C . ASN A 1 97 ? -20.654 10.800 3.903 1.00 82.06 97 ASN A C 1
ATOM 731 O O . ASN A 1 97 ? -19.607 11.434 3.828 1.00 82.06 97 ASN A O 1
ATOM 735 N N . LEU A 1 98 ? -21.236 10.311 2.803 1.00 79.81 98 LEU A N 1
ATOM 736 C CA . LEU A 1 98 ? -20.689 10.507 1.453 1.00 79.81 98 LEU A CA 1
ATOM 737 C C . LEU A 1 98 ? -20.983 11.904 0.884 1.00 79.81 98 LEU A C 1
ATOM 739 O O . LEU A 1 98 ? -20.334 12.329 -0.071 1.00 79.81 98 LEU A O 1
ATOM 743 N N . LEU A 1 99 ? -21.982 12.599 1.435 1.00 77.81 99 LEU A N 1
ATOM 744 C CA . LEU A 1 99 ? -22.413 13.928 0.992 1.00 77.81 99 LEU A CA 1
ATOM 745 C C . LEU A 1 99 ? -21.839 15.051 1.864 1.00 77.81 99 LEU A C 1
ATOM 747 O O . LEU A 1 99 ? -21.879 16.216 1.463 1.00 77.81 99 LEU A O 1
ATOM 751 N N . THR A 1 100 ? -21.283 14.724 3.033 1.00 69.38 100 THR A N 1
ATOM 752 C CA . THR A 1 100 ? -20.530 15.669 3.860 1.00 69.38 100 THR A CA 1
ATOM 753 C C . THR A 1 100 ? -19.185 15.961 3.200 1.00 69.38 100 THR A C 1
ATOM 755 O O . THR A 1 100 ? -18.232 15.195 3.312 1.00 69.38 100 THR A O 1
ATOM 758 N N . LEU A 1 101 ? -19.112 17.070 2.466 1.00 58.09 101 LEU A N 1
ATOM 759 C CA . LEU A 1 101 ? -17.865 17.549 1.875 1.00 58.09 101 LEU A CA 1
ATOM 760 C C . LEU A 1 101 ? -16.959 18.135 2.971 1.00 58.09 101 LEU A C 1
ATOM 762 O O . LEU A 1 101 ? -17.421 18.998 3.723 1.00 58.09 101 LEU A O 1
ATOM 766 N N . PRO A 1 102 ? -15.667 17.768 3.048 1.00 58.41 102 PRO A N 1
ATOM 767 C CA . PRO A 1 102 ? -14.729 18.495 3.891 1.00 58.41 102 PRO A CA 1
ATOM 768 C C . PRO A 1 102 ? -14.554 19.913 3.320 1.00 58.41 102 PRO A C 1
ATOM 770 O O . PRO A 1 102 ? -14.098 20.106 2.194 1.00 58.41 102 PRO A O 1
ATOM 773 N N . LEU A 1 103 ? -14.959 20.918 4.100 1.00 54.59 103 LEU A N 1
ATOM 774 C CA . LEU A 1 103 ? -15.157 22.323 3.701 1.00 54.59 103 LEU A CA 1
ATOM 775 C C . LEU A 1 103 ? -13.864 23.115 3.394 1.00 54.59 103 LEU A C 1
ATOM 777 O O . LEU A 1 103 ? -13.903 24.340 3.280 1.00 54.59 103 LEU A O 1
ATOM 781 N N . GLN A 1 104 ? -12.706 22.462 3.264 1.00 61.06 104 GLN A N 1
ATOM 782 C CA . GLN A 1 104 ? -11.407 23.133 3.141 1.00 61.06 104 GLN A CA 1
ATOM 783 C C . GLN A 1 104 ? -10.743 22.813 1.797 1.00 61.06 104 GLN A C 1
ATOM 785 O O . GLN A 1 104 ? -10.215 21.726 1.573 1.00 61.06 104 GLN A O 1
ATOM 790 N N . GLN A 1 105 ? -10.723 23.809 0.908 1.00 53.78 105 GLN A N 1
ATOM 791 C CA . GLN A 1 105 ? -10.199 23.731 -0.466 1.00 53.78 105 GLN A CA 1
ATOM 792 C C . GLN A 1 105 ? -8.731 23.254 -0.559 1.00 53.78 105 GLN A C 1
ATOM 794 O O . GLN A 1 105 ? -8.3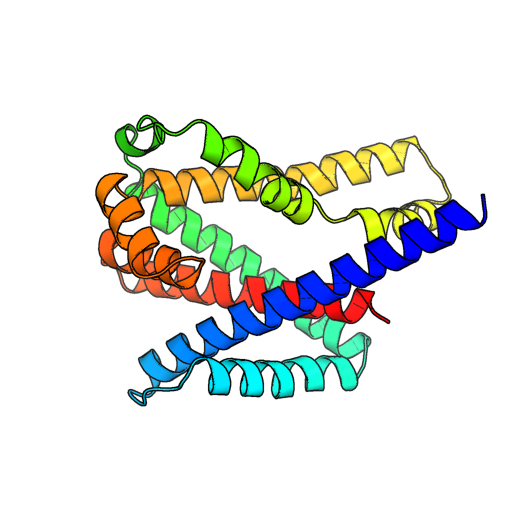23 22.727 -1.591 1.00 53.78 105 GLN A O 1
ATOM 799 N N . GLY A 1 106 ? -7.942 23.377 0.517 1.00 61.62 106 GLY A N 1
ATOM 800 C CA . GLY A 1 106 ? -6.552 22.905 0.573 1.00 61.62 106 GLY A CA 1
ATOM 801 C C . GLY A 1 106 ? -6.384 21.379 0.611 1.00 61.62 106 GLY A C 1
ATOM 802 O O . GLY A 1 106 ? -5.352 20.878 0.166 1.00 61.62 106 GLY A O 1
ATOM 803 N N . LEU A 1 107 ? -7.396 20.629 1.067 1.00 70.00 107 LEU A N 1
ATOM 804 C CA . LEU A 1 107 ? -7.311 19.168 1.222 1.00 70.00 107 LEU A CA 1
ATOM 805 C C . LEU A 1 107 ? -7.254 18.424 -0.121 1.00 70.00 107 LEU A C 1
ATOM 807 O O . LEU A 1 107 ? -6.619 17.375 -0.237 1.00 70.00 107 LEU A O 1
ATOM 811 N N . ALA A 1 108 ? -7.879 18.983 -1.162 1.00 75.44 108 ALA A N 1
ATOM 812 C CA . ALA A 1 108 ? -7.846 18.399 -2.500 1.00 75.44 108 ALA A CA 1
ATOM 813 C C . ALA A 1 108 ? -6.430 18.436 -3.099 1.00 75.44 108 ALA A C 1
ATOM 815 O O . ALA A 1 108 ? -5.985 17.461 -3.702 1.00 75.44 108 ALA A O 1
ATOM 816 N N . LEU A 1 109 ? -5.696 19.537 -2.888 1.00 80.88 109 LEU A N 1
ATOM 817 C CA . LEU A 1 109 ? -4.324 19.682 -3.380 1.00 80.88 109 LEU A CA 1
ATOM 818 C C . LEU A 1 109 ? -3.355 18.756 -2.635 1.00 80.88 109 LEU A C 1
ATOM 820 O O . LEU A 1 109 ? -2.488 18.152 -3.266 1.00 80.88 109 LEU A O 1
ATOM 824 N N . SER A 1 110 ? -3.531 18.572 -1.322 1.00 81.75 110 SER A N 1
ATOM 825 C CA . SER A 1 110 ? -2.701 17.650 -0.532 1.00 81.75 110 SER A CA 1
ATOM 826 C C . SER A 1 110 ? -2.932 16.171 -0.864 1.00 81.75 110 SER A C 1
ATOM 828 O O . SER A 1 110 ? -2.074 15.345 -0.569 1.00 81.75 110 SER A O 1
ATOM 830 N N . ALA A 1 111 ? -4.058 15.821 -1.495 1.00 82.38 111 ALA A N 1
ATOM 831 C CA . ALA A 1 111 ? -4.341 14.453 -1.930 1.00 82.38 111 ALA A CA 1
ATOM 832 C C . ALA A 1 111 ? -3.647 14.078 -3.255 1.00 82.38 111 ALA A C 1
ATOM 834 O O . ALA A 1 111 ? -3.465 12.892 -3.534 1.00 82.38 111 ALA A O 1
ATOM 835 N N . ILE A 1 112 ? -3.220 15.058 -4.065 1.00 86.25 112 ILE A N 1
ATOM 836 C CA . ILE A 1 112 ? -2.599 14.809 -5.379 1.00 86.25 112 ILE A CA 1
ATOM 837 C C . ILE A 1 112 ? -1.371 13.884 -5.277 1.00 86.25 112 ILE A C 1
ATOM 839 O O . ILE A 1 112 ? -1.320 12.908 -6.032 1.00 86.25 112 ILE A O 1
ATOM 843 N N . PRO A 1 113 ? -0.408 14.100 -4.354 1.00 85.50 113 PRO A N 1
ATOM 844 C CA . PRO A 1 113 ? 0.738 13.201 -4.211 1.00 85.50 113 PRO A CA 1
ATOM 845 C C . PRO A 1 113 ? 0.336 11.764 -3.856 1.00 85.50 113 PRO A C 1
ATOM 847 O O . PRO A 1 113 ? 0.937 10.816 -4.363 1.00 85.50 113 PRO A O 1
ATOM 850 N N . VAL A 1 114 ? -0.704 11.592 -3.033 1.00 86.50 114 VAL A N 1
ATOM 851 C CA . VAL A 1 114 ? -1.224 10.272 -2.644 1.00 86.50 114 VAL A CA 1
ATOM 852 C C . VAL A 1 114 ? -1.820 9.557 -3.854 1.00 86.50 114 VAL A C 1
ATOM 854 O O . VAL A 1 114 ? -1.502 8.391 -4.092 1.00 86.50 114 VAL A O 1
ATOM 857 N N . ILE A 1 115 ? -2.617 10.257 -4.667 1.00 88.12 115 ILE A N 1
ATOM 858 C CA . ILE A 1 115 ? -3.196 9.706 -5.902 1.00 88.12 115 ILE A CA 1
ATOM 859 C C . ILE A 1 115 ? -2.085 9.314 -6.879 1.00 88.12 115 ILE A C 1
ATOM 861 O O . ILE A 1 115 ? -2.084 8.196 -7.388 1.00 88.12 115 ILE A O 1
ATOM 865 N N . PHE A 1 116 ? -1.109 10.195 -7.111 1.00 86.31 116 PHE A N 1
ATOM 866 C CA . PHE A 1 116 ? -0.001 9.913 -8.026 1.00 86.31 116 PHE A CA 1
ATOM 867 C C . PHE A 1 116 ? 0.798 8.678 -7.591 1.00 86.31 116 PHE A C 1
ATOM 869 O O . PHE A 1 116 ? 1.081 7.795 -8.401 1.00 86.31 116 PHE A O 1
ATOM 876 N N . THR A 1 117 ? 1.099 8.584 -6.295 1.00 86.12 117 THR A N 1
ATOM 877 C CA . THR A 1 117 ? 1.830 7.452 -5.713 1.00 86.12 117 THR A CA 1
ATOM 878 C C . THR A 1 117 ? 1.020 6.153 -5.787 1.00 86.12 117 THR A C 1
ATOM 880 O O . THR A 1 117 ? 1.581 5.097 -6.071 1.00 86.12 117 THR A O 1
ATOM 883 N N . SER A 1 118 ? -0.305 6.226 -5.622 1.00 87.88 118 SER A N 1
ATOM 884 C CA . SER A 1 118 ? -1.208 5.066 -5.706 1.00 87.88 118 SER A CA 1
ATOM 885 C C . SER A 1 118 ? -1.228 4.420 -7.100 1.00 87.88 118 SER A C 1
ATOM 887 O O . SER A 1 118 ? -1.440 3.218 -7.222 1.00 87.88 118 SER A O 1
ATOM 889 N N . PHE A 1 119 ? -0.939 5.187 -8.157 1.00 87.81 119 PHE A N 1
ATOM 890 C CA . PHE A 1 119 ? -0.781 4.686 -9.532 1.00 87.81 119 PHE A CA 1
ATOM 891 C C . PHE A 1 119 ? 0.695 4.606 -9.967 1.00 87.81 119 PHE A C 1
ATOM 893 O O . PHE A 1 119 ? 1.029 4.738 -11.146 1.00 87.81 119 PHE A O 1
ATOM 900 N N . GLY A 1 120 ? 1.604 4.380 -9.016 1.00 79.12 120 GLY A N 1
ATOM 901 C CA . GLY A 1 120 ? 3.057 4.372 -9.201 1.00 79.12 120 GLY A CA 1
ATOM 902 C C . GLY A 1 120 ? 3.646 3.176 -9.970 1.00 79.12 120 GLY A C 1
ATOM 903 O O . GLY A 1 120 ? 4.642 2.619 -9.529 1.00 79.12 120 GLY A O 1
ATOM 904 N N . PHE A 1 121 ? 3.101 2.782 -11.128 1.00 79.44 121 PHE A N 1
ATOM 905 C CA . PHE A 1 121 ? 3.647 1.683 -11.959 1.00 79.44 121 PHE A CA 1
ATOM 906 C C . PHE A 1 121 ? 4.684 2.137 -13.006 1.00 79.44 121 PHE A C 1
ATOM 908 O O . PHE A 1 121 ? 5.173 1.335 -13.804 1.00 79.44 121 PHE A O 1
ATOM 915 N N . HIS A 1 122 ? 5.032 3.426 -13.024 1.00 81.75 122 HIS A N 1
ATOM 916 C CA . HIS A 1 122 ? 5.909 4.041 -14.026 1.00 81.75 122 HIS A CA 1
ATOM 917 C C . HIS A 1 122 ? 7.293 3.376 -14.115 1.00 81.75 122 HIS A C 1
ATOM 919 O O . HIS A 1 122 ? 7.846 3.267 -15.208 1.00 81.75 122 HIS A O 1
ATOM 925 N N . GLY A 1 123 ? 7.818 2.865 -12.995 1.00 74.94 123 GLY A N 1
ATOM 926 C CA . GLY A 1 123 ? 9.079 2.116 -12.958 1.00 74.94 123 GLY A CA 1
ATOM 927 C C . GLY A 1 123 ? 9.053 0.802 -13.739 1.00 74.94 123 GLY A C 1
ATOM 928 O O . GLY A 1 123 ? 10.069 0.387 -14.285 1.00 74.94 123 GLY A O 1
ATOM 929 N N . SER A 1 124 ? 7.883 0.174 -13.855 1.00 78.00 124 SER A N 1
ATOM 930 C CA . SER A 1 124 ? 7.705 -1.101 -14.557 1.00 78.00 124 SER A CA 1
ATOM 931 C C . SER A 1 124 ? 7.401 -0.926 -16.048 1.00 78.00 124 SER A C 1
ATOM 933 O O . SER A 1 124 ? 7.389 -1.909 -16.788 1.00 78.00 124 SER A O 1
ATOM 935 N N . VAL A 1 125 ? 7.172 0.308 -16.518 1.00 84.25 125 VAL A N 1
ATOM 936 C CA . VAL A 1 125 ? 6.829 0.605 -17.920 1.00 84.25 125 VAL A CA 1
ATOM 937 C C . VAL A 1 125 ? 7.877 0.061 -18.901 1.00 84.25 125 VAL A C 1
ATOM 939 O O . VAL A 1 125 ? 7.468 -0.640 -19.826 1.00 84.25 125 VAL A O 1
ATOM 942 N N . PRO A 1 126 ? 9.198 0.295 -18.731 1.00 81.44 126 PRO A N 1
ATOM 943 C CA . PRO A 1 126 ? 10.197 -0.224 -19.669 1.00 81.44 126 PRO A CA 1
ATOM 944 C C . PRO A 1 126 ? 10.198 -1.756 -19.746 1.00 81.44 126 PRO A C 1
ATOM 946 O O . PRO A 1 126 ? 10.280 -2.317 -20.839 1.00 81.44 126 PRO A O 1
ATOM 949 N N . SER A 1 127 ? 10.031 -2.432 -18.606 1.00 82.94 127 SER A N 1
ATOM 950 C CA . SER A 1 127 ? 9.965 -3.895 -18.532 1.00 82.94 127 SER A CA 1
ATOM 951 C C . SER A 1 127 ? 8.731 -4.444 -19.245 1.00 82.94 127 SER A C 1
ATOM 953 O O . SER A 1 127 ? 8.843 -5.401 -20.006 1.00 82.94 127 SER A O 1
ATOM 955 N N . ILE A 1 128 ? 7.568 -3.806 -19.073 1.00 86.25 128 ILE A N 1
ATOM 956 C CA . ILE A 1 128 ? 6.334 -4.184 -19.778 1.00 86.25 128 ILE A CA 1
ATOM 957 C C . ILE A 1 128 ? 6.483 -3.944 -21.287 1.00 86.25 128 ILE A C 1
ATOM 959 O O . ILE A 1 128 ? 6.081 -4.788 -22.083 1.00 86.25 128 ILE A O 1
ATOM 963 N N . VAL A 1 129 ? 7.076 -2.823 -21.708 1.00 88.06 129 VAL A N 1
ATOM 964 C CA . VAL A 1 129 ? 7.316 -2.532 -23.134 1.00 88.06 129 VAL A CA 1
ATOM 965 C C . VAL A 1 129 ? 8.209 -3.599 -23.771 1.00 88.06 129 VAL A C 1
ATOM 967 O O . VAL A 1 129 ? 7.888 -4.077 -24.860 1.00 88.06 129 VAL A O 1
ATOM 970 N N . SER A 1 130 ? 9.287 -3.982 -23.078 1.00 87.31 130 SER A N 1
ATOM 971 C CA . SER A 1 130 ? 10.201 -5.049 -23.498 1.00 87.31 130 SER A CA 1
ATOM 972 C C . SER A 1 130 ? 9.486 -6.401 -23.585 1.00 87.31 130 SER A C 1
ATOM 974 O O . SER A 1 130 ? 9.544 -7.061 -24.616 1.00 87.31 130 SER A O 1
ATOM 976 N N . TYR A 1 131 ? 8.713 -6.766 -22.556 1.00 87.00 131 TYR A N 1
ATOM 977 C CA . TYR A 1 131 ? 7.947 -8.018 -22.504 1.00 87.00 131 TYR A CA 1
ATOM 978 C C . TYR A 1 131 ? 6.902 -8.147 -23.624 1.00 87.00 131 TYR A C 1
ATOM 980 O O . TYR A 1 131 ? 6.554 -9.247 -24.042 1.00 87.00 131 TYR A O 1
ATOM 988 N N . MET A 1 132 ? 6.380 -7.020 -24.108 1.00 89.75 132 MET A N 1
ATOM 989 C CA . MET A 1 132 ? 5.358 -6.976 -25.153 1.00 89.75 132 MET A CA 1
ATOM 990 C C . MET A 1 132 ? 5.935 -6.828 -26.568 1.00 89.75 132 MET A C 1
ATOM 992 O O . MET A 1 132 ? 5.160 -6.564 -27.495 1.00 89.75 132 MET A O 1
ATOM 996 N N . ASP A 1 133 ? 7.258 -6.938 -26.734 1.00 89.75 133 ASP A N 1
ATOM 997 C CA . ASP A 1 133 ? 7.984 -6.730 -27.995 1.00 89.75 133 ASP A CA 1
ATOM 998 C C . ASP A 1 133 ? 7.600 -5.407 -28.692 1.00 89.75 133 ASP A C 1
ATOM 1000 O O . ASP A 1 133 ? 7.455 -5.325 -29.913 1.00 89.75 133 ASP A O 1
ATOM 1004 N N . GLY A 1 134 ? 7.331 -4.355 -27.908 1.00 84.25 134 GLY A N 1
ATOM 1005 C CA . GLY A 1 134 ? 6.909 -3.051 -28.434 1.00 84.25 134 GLY A CA 1
ATOM 1006 C C . GLY A 1 134 ? 5.510 -3.016 -29.073 1.00 84.25 134 GLY A C 1
ATOM 1007 O O . GLY A 1 134 ? 5.163 -2.034 -29.736 1.00 84.25 134 GLY A O 1
ATOM 1008 N N . ASN A 1 135 ? 4.663 -4.037 -28.884 1.00 92.50 135 ASN A N 1
ATOM 1009 C CA . ASN A 1 135 ? 3.313 -4.061 -29.452 1.00 92.50 135 ASN A CA 1
ATOM 1010 C C . ASN A 1 135 ? 2.388 -3.019 -28.795 1.00 92.50 135 ASN A C 1
ATOM 1012 O O . ASN A 1 135 ? 1.746 -3.278 -27.775 1.00 92.50 135 ASN A O 1
ATOM 1016 N N . ILE A 1 136 ? 2.252 -1.857 -29.437 1.00 90.75 136 ILE A N 1
ATOM 1017 C CA . ILE A 1 136 ? 1.504 -0.695 -28.927 1.00 90.75 136 ILE A CA 1
ATOM 1018 C C . ILE A 1 136 ? 0.038 -1.027 -28.611 1.00 90.75 136 ILE A C 1
ATOM 1020 O O . ILE A 1 136 ? -0.508 -0.548 -27.615 1.00 90.75 136 ILE A O 1
ATOM 1024 N N . ARG A 1 137 ? -0.625 -1.849 -29.439 1.00 91.75 137 ARG A N 1
ATOM 1025 C CA . ARG A 1 137 ? -2.043 -2.184 -29.235 1.00 91.75 137 ARG A CA 1
ATOM 1026 C C . ARG A 1 137 ? -2.223 -3.014 -27.968 1.00 91.75 137 ARG A C 1
ATOM 1028 O O . ARG A 1 137 ? -3.112 -2.705 -27.178 1.00 91.75 137 ARG A O 1
ATOM 1035 N N . LYS A 1 138 ? -1.388 -4.037 -27.762 1.00 91.19 138 LYS A N 1
ATOM 1036 C CA . LYS A 1 138 ? -1.445 -4.845 -26.538 1.00 91.19 138 LYS A CA 1
ATOM 1037 C C . LYS A 1 138 ? -1.000 -4.032 -25.316 1.00 91.19 138 LYS A C 1
ATOM 1039 O O . LYS A 1 138 ? -1.656 -4.092 -24.284 1.00 91.19 138 LYS A O 1
ATOM 1044 N N . LEU A 1 139 ? 0.040 -3.211 -25.461 1.00 91.50 139 LEU A N 1
ATOM 1045 C CA . LEU A 1 139 ? 0.558 -2.340 -24.405 1.00 91.50 139 LEU A CA 1
ATOM 1046 C C . LEU A 1 139 ? -0.508 -1.364 -23.879 1.00 91.50 139 LEU A C 1
ATOM 1048 O O . LEU A 1 139 ? -0.655 -1.194 -22.671 1.00 91.50 139 LEU A O 1
ATOM 1052 N N . ARG A 1 140 ? -1.305 -0.768 -24.777 1.00 91.75 140 ARG A N 1
ATOM 1053 C CA . ARG A 1 140 ? -2.426 0.102 -24.393 1.00 91.75 140 ARG A CA 1
ATOM 1054 C C . ARG A 1 140 ? -3.440 -0.632 -23.519 1.00 91.75 140 ARG A C 1
ATOM 1056 O O . ARG A 1 140 ? -3.867 -0.084 -22.509 1.00 91.75 140 ARG A O 1
ATOM 1063 N N . TRP A 1 141 ? -3.812 -1.854 -23.897 1.00 94.06 141 TRP A N 1
ATOM 1064 C CA . TRP A 1 141 ? -4.731 -2.661 -23.097 1.00 94.06 141 TRP A CA 1
ATOM 1065 C C . TRP A 1 141 ? -4.144 -2.991 -21.729 1.00 94.06 141 TRP A C 1
ATOM 1067 O O . TRP A 1 141 ? -4.835 -2.770 -20.744 1.00 94.06 141 TRP A O 1
ATOM 1077 N N . VAL A 1 142 ? -2.871 -3.399 -21.657 1.00 91.94 142 VAL A N 1
ATOM 1078 C CA . VAL A 1 142 ? -2.181 -3.682 -20.385 1.00 91.94 142 VAL A CA 1
ATOM 1079 C C . VAL A 1 142 ? -2.237 -2.482 -19.438 1.00 91.94 142 VAL A C 1
ATOM 1081 O O . VAL A 1 142 ? -2.584 -2.653 -18.272 1.00 91.94 142 VAL A O 1
ATOM 1084 N N . PHE A 1 143 ? -1.967 -1.266 -19.921 1.00 91.12 143 PHE A N 1
ATOM 1085 C CA . PHE A 1 143 ? -2.032 -0.073 -19.069 1.00 91.12 143 PHE A CA 1
ATOM 1086 C C . PHE A 1 143 ? -3.455 0.294 -18.646 1.00 91.12 143 PHE A C 1
ATOM 1088 O O . PHE A 1 143 ? -3.664 0.650 -17.485 1.00 91.12 143 PHE A O 1
ATOM 1095 N N . ILE A 1 144 ? -4.435 0.191 -19.550 1.00 93.00 144 ILE A N 1
ATOM 1096 C CA . ILE A 1 144 ? -5.838 0.490 -19.228 1.00 93.00 144 ILE A CA 1
ATOM 1097 C C . ILE A 1 144 ? -6.362 -0.503 -18.193 1.00 93.00 144 ILE A C 1
ATOM 1099 O O . ILE A 1 144 ? -6.862 -0.087 -17.151 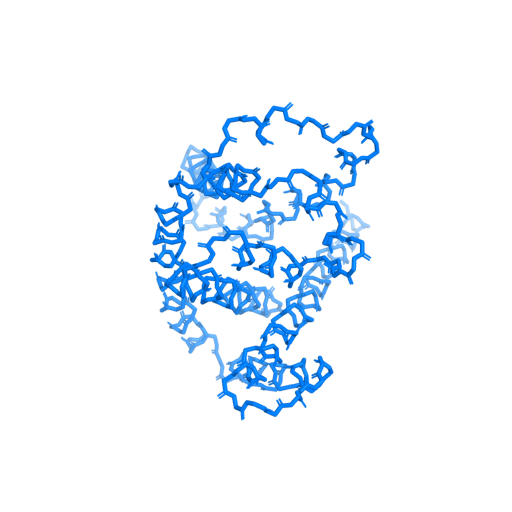1.00 93.00 144 ILE A O 1
ATOM 1103 N N . THR A 1 145 ? -6.223 -1.807 -18.438 1.00 92.81 145 THR A N 1
ATOM 1104 C CA . THR A 1 145 ? -6.726 -2.834 -17.518 1.00 92.81 145 THR A CA 1
ATOM 1105 C C . THR A 1 145 ? -5.937 -2.842 -16.215 1.00 92.81 145 THR A C 1
ATOM 1107 O O . THR A 1 145 ? -6.532 -2.931 -15.143 1.00 92.81 145 THR A O 1
ATOM 1110 N N . GLY A 1 146 ? -4.612 -2.684 -16.293 1.00 90.50 146 GLY A N 1
ATOM 1111 C CA . GLY A 1 146 ? -3.728 -2.640 -15.130 1.00 90.50 146 GLY A CA 1
ATOM 1112 C C . GLY A 1 146 ? -3.997 -1.450 -14.208 1.00 90.50 146 GLY A C 1
ATOM 1113 O O . GLY A 1 146 ? -3.855 -1.596 -13.001 1.00 90.50 146 GLY A O 1
ATOM 1114 N N . SER A 1 147 ? -4.447 -0.310 -14.745 1.00 92.06 147 SER A N 1
ATOM 1115 C CA . SER A 1 147 ? -4.831 0.865 -13.941 1.00 92.06 147 SER A CA 1
ATOM 1116 C C . SER A 1 147 ? -6.294 0.824 -13.488 1.00 92.06 147 SER A C 1
ATOM 1118 O O . SER A 1 147 ? -6.620 1.296 -12.400 1.00 92.06 147 SER A O 1
ATOM 1120 N N . ALA A 1 148 ? -7.188 0.247 -14.296 1.00 94.06 148 ALA A N 1
ATOM 1121 C CA . ALA A 1 148 ? -8.608 0.152 -13.966 1.00 94.06 148 ALA A CA 1
ATOM 1122 C C . ALA A 1 148 ? -8.866 -0.751 -12.750 1.00 94.06 148 ALA A C 1
ATOM 1124 O O . ALA A 1 148 ? -9.724 -0.430 -11.931 1.00 94.06 148 ALA A O 1
ATOM 1125 N N . ILE A 1 149 ? -8.114 -1.849 -12.601 1.00 92.06 149 ILE A N 1
ATOM 1126 C CA . ILE A 1 149 ? -8.278 -2.780 -11.473 1.00 92.06 149 ILE A CA 1
ATOM 1127 C C . ILE A 1 149 ? -8.021 -2.079 -10.116 1.00 92.06 149 ILE A C 1
ATOM 1129 O O . ILE A 1 149 ? -8.929 -2.089 -9.280 1.00 92.06 149 ILE A O 1
ATOM 1133 N N . PRO A 1 150 ? -6.866 -1.416 -9.879 1.00 90.88 150 PRO A N 1
ATOM 1134 C CA . PRO A 1 150 ? -6.644 -0.618 -8.674 1.00 90.88 150 PRO A CA 1
ATOM 1135 C C . PRO A 1 150 ? -7.659 0.509 -8.504 1.00 90.88 150 PRO A C 1
ATOM 1137 O O . PRO A 1 150 ? -8.131 0.724 -7.396 1.00 90.88 150 PRO A O 1
ATOM 1140 N N . LEU A 1 151 ? -8.039 1.200 -9.586 1.00 93.56 151 LEU A N 1
ATOM 1141 C CA . LEU A 1 151 ? -9.013 2.292 -9.515 1.00 93.56 151 LEU A CA 1
ATOM 1142 C C . LEU A 1 151 ? -10.353 1.823 -8.934 1.00 93.56 151 LEU A C 1
ATOM 1144 O O . LEU A 1 151 ? -10.897 2.476 -8.047 1.00 93.56 151 LEU A O 1
ATOM 1148 N N . VAL A 1 152 ? -10.869 0.685 -9.402 1.00 94.12 152 VAL A N 1
ATOM 1149 C CA . VAL A 1 152 ? -12.112 0.104 -8.879 1.00 94.12 152 VAL A CA 1
ATOM 1150 C C . VAL A 1 152 ? -11.960 -0.253 -7.398 1.00 94.12 152 VAL A C 1
ATOM 1152 O O . VAL A 1 152 ? -12.828 0.095 -6.598 1.00 94.12 152 VAL A O 1
ATOM 1155 N N . ALA A 1 153 ? -10.844 -0.878 -7.014 1.00 91.56 153 ALA A N 1
ATOM 1156 C CA . ALA A 1 153 ? -10.562 -1.197 -5.615 1.00 91.56 153 ALA A CA 1
ATOM 1157 C C . ALA A 1 153 ? -10.490 0.064 -4.734 1.00 91.56 153 ALA A C 1
ATOM 1159 O O . ALA A 1 153 ? -11.077 0.082 -3.654 1.00 91.56 153 ALA A O 1
ATOM 1160 N N . TYR A 1 154 ? -9.842 1.133 -5.207 1.00 91.62 154 TYR A N 1
ATOM 1161 C CA . TYR A 1 154 ? -9.767 2.412 -4.500 1.00 91.62 154 TYR A CA 1
ATOM 1162 C C . TYR A 1 154 ? -11.130 3.082 -4.361 1.00 91.62 154 TYR A C 1
ATOM 1164 O O . TYR A 1 154 ? -11.434 3.593 -3.289 1.00 91.62 154 TYR A O 1
ATOM 1172 N N . ILE A 1 155 ? -11.976 3.054 -5.393 1.00 92.31 155 ILE A N 1
ATOM 1173 C CA . ILE A 1 155 ? -13.336 3.603 -5.303 1.00 92.31 155 ILE A CA 1
ATOM 1174 C C . ILE A 1 155 ? -14.142 2.848 -4.244 1.00 92.31 155 ILE A C 1
ATOM 1176 O O . ILE A 1 155 ? -14.739 3.483 -3.376 1.00 92.31 155 ILE A O 1
ATOM 1180 N N . PHE A 1 156 ? -14.133 1.512 -4.271 1.00 92.56 156 PHE A N 1
ATOM 1181 C CA . PHE A 1 156 ? -14.845 0.722 -3.266 1.00 92.56 156 PHE A CA 1
ATOM 1182 C C . PHE A 1 156 ? -14.302 0.956 -1.858 1.00 92.56 156 PHE A C 1
ATOM 1184 O O . PHE A 1 156 ? -15.089 1.130 -0.932 1.00 92.56 156 PHE A O 1
ATOM 1191 N N . TRP A 1 157 ? -12.979 1.019 -1.704 1.00 89.38 157 TRP A N 1
ATOM 1192 C CA . TRP A 1 157 ? -12.336 1.348 -0.436 1.00 89.38 157 TRP A CA 1
ATOM 1193 C C . TRP A 1 157 ? -12.777 2.717 0.091 1.00 89.38 157 TRP A C 1
ATOM 1195 O O . TRP A 1 157 ? -13.195 2.825 1.242 1.00 89.38 157 TRP A O 1
ATOM 1205 N N . GLN A 1 158 ? -12.733 3.759 -0.743 1.00 88.88 158 GLN A N 1
ATOM 1206 C CA . GLN A 1 158 ? -13.123 5.111 -0.340 1.00 88.88 158 GLN A CA 1
ATOM 1207 C C . GLN A 1 158 ? -14.608 5.190 0.012 1.00 88.88 158 GLN A C 1
ATOM 1209 O O . GLN A 1 158 ? -14.960 5.802 1.013 1.00 88.88 158 GLN A O 1
ATOM 1214 N N . VAL A 1 159 ? -15.481 4.542 -0.762 1.00 89.56 159 VAL A N 1
ATOM 1215 C CA . VAL A 1 159 ? -16.920 4.497 -0.465 1.00 89.56 159 VAL A CA 1
ATOM 1216 C C . VAL A 1 159 ? -17.189 3.747 0.841 1.00 89.56 159 VAL A C 1
ATOM 1218 O O . VAL A 1 159 ? -17.983 4.215 1.652 1.00 89.56 159 VAL A O 1
ATOM 1221 N N . ALA A 1 160 ? -16.521 2.616 1.070 1.00 88.31 160 ALA A N 1
ATOM 1222 C CA . ALA A 1 160 ? -16.682 1.838 2.293 1.00 88.31 160 ALA A CA 1
ATOM 1223 C C . ALA A 1 160 ? -16.173 2.596 3.526 1.00 88.31 160 ALA A C 1
ATOM 1225 O O . ALA A 1 160 ? -16.876 2.665 4.529 1.00 88.31 160 ALA A O 1
ATOM 1226 N N . THR A 1 161 ? -14.989 3.203 3.455 1.00 83.75 161 THR A N 1
ATOM 1227 C CA . THR A 1 161 ? -14.383 3.910 4.594 1.00 83.75 161 THR A CA 1
ATOM 1228 C C . THR A 1 161 ? -15.079 5.236 4.894 1.00 83.75 161 THR A C 1
ATOM 1230 O O . THR A 1 161 ? -15.538 5.435 6.015 1.00 83.75 161 THR A O 1
ATOM 1233 N N . LEU A 1 162 ? -15.241 6.112 3.898 1.00 84.19 162 LEU A N 1
ATOM 1234 C CA . LEU A 1 162 ? -15.907 7.409 4.079 1.00 84.19 162 LEU A CA 1
ATOM 1235 C C . LEU A 1 162 ? -17.410 7.261 4.318 1.00 84.19 162 LEU A C 1
ATOM 1237 O O . LEU A 1 162 ? -18.011 8.092 4.982 1.00 84.19 162 LEU A O 1
ATOM 1241 N N . GLY A 1 163 ? -18.035 6.212 3.782 1.00 87.19 163 GLY A N 1
ATOM 1242 C CA . GLY A 1 163 ? -19.448 5.936 4.014 1.00 87.19 163 GLY A CA 1
ATOM 1243 C C . GLY A 1 163 ? -19.737 5.409 5.418 1.00 87.19 163 GLY A C 1
ATOM 1244 O O . GLY A 1 163 ? -20.811 5.691 5.949 1.00 87.19 163 GLY A O 1
ATOM 1245 N N . SER A 1 164 ? -18.798 4.667 6.015 1.00 85.12 164 SER A N 1
ATOM 1246 C CA . SER A 1 164 ? -18.995 4.017 7.321 1.00 85.12 164 SER A CA 1
ATOM 1247 C C . SER A 1 164 ? -18.630 4.891 8.518 1.00 85.12 164 SER A C 1
ATOM 1249 O O . SER A 1 164 ? -19.102 4.628 9.619 1.00 85.12 164 SER A O 1
ATOM 1251 N N . ILE A 1 165 ? -17.805 5.924 8.329 1.00 80.88 165 ILE A N 1
ATOM 1252 C CA . ILE A 1 165 ? -17.344 6.799 9.415 1.00 80.88 165 ILE A CA 1
ATOM 1253 C C . ILE A 1 165 ? -18.053 8.154 9.317 1.00 80.88 165 ILE A C 1
ATOM 1255 O O . ILE A 1 165 ? -18.056 8.780 8.259 1.00 80.88 165 ILE A O 1
ATOM 1259 N N . ASP A 1 166 ? -18.621 8.630 10.428 1.00 80.88 166 ASP A N 1
ATOM 1260 C CA . ASP A 1 166 ? -19.177 9.985 10.507 1.00 80.88 166 ASP A CA 1
ATOM 1261 C C . ASP A 1 166 ? -18.080 11.060 10.376 1.00 80.88 166 ASP A C 1
ATOM 1263 O O . ASP A 1 166 ? -16.985 10.933 10.931 1.00 80.88 166 ASP A O 1
ATOM 1267 N N . SER A 1 167 ? -18.379 12.159 9.674 1.00 72.69 167 SER A N 1
ATOM 1268 C CA . SER A 1 167 ? -17.399 13.216 9.392 1.00 72.69 167 SER A CA 1
ATOM 1269 C C . SER A 1 167 ? -16.852 13.900 10.652 1.00 72.69 167 SER A C 1
ATOM 1271 O O . SER A 1 167 ? -15.711 14.372 10.622 1.00 72.69 167 SER A O 1
ATOM 1273 N N . THR A 1 168 ? -17.626 13.993 11.738 1.00 75.75 168 THR A N 1
ATOM 1274 C CA . THR A 1 168 ? -17.168 14.626 12.988 1.00 75.75 168 THR A CA 1
ATOM 1275 C C . THR A 1 168 ? -16.210 13.712 13.744 1.00 75.75 168 THR A C 1
ATOM 1277 O O . THR A 1 168 ? -15.130 14.155 14.145 1.00 75.75 168 THR A O 1
ATOM 1280 N N . THR A 1 169 ? -16.539 12.420 13.826 1.00 75.69 169 THR A N 1
ATOM 1281 C CA . THR A 1 169 ? -15.662 11.380 14.377 1.00 75.69 169 THR A CA 1
ATOM 1282 C C . THR A 1 169 ? -14.367 11.274 13.575 1.00 75.69 169 THR A C 1
ATOM 1284 O O . THR A 1 169 ? -13.282 11.256 14.153 1.00 75.69 169 THR A O 1
ATOM 1287 N N . PHE A 1 170 ? -14.450 11.297 12.242 1.00 74.88 170 PHE A N 1
ATOM 1288 C CA . PHE A 1 170 ? -13.277 11.229 11.369 1.00 74.88 170 PHE A CA 1
ATOM 1289 C C . PHE A 1 170 ? -12.300 12.394 11.599 1.00 74.88 170 PHE A C 1
ATOM 1291 O O . PHE A 1 170 ? -11.095 12.173 11.728 1.00 74.88 170 PHE A O 1
ATOM 1298 N N . MET A 1 171 ? -12.801 13.632 11.709 1.00 75.00 171 MET A N 1
ATOM 1299 C CA . MET A 1 171 ? -11.952 14.796 12.002 1.00 75.00 171 MET A CA 1
ATOM 1300 C C . MET A 1 171 ? -11.354 14.749 13.413 1.00 75.00 171 MET A C 1
ATOM 1302 O O . MET A 1 171 ? -10.183 15.086 13.585 1.00 75.00 171 MET A O 1
ATOM 1306 N N . GLY A 1 172 ? -12.128 14.311 14.412 1.00 74.19 172 GLY A N 1
ATOM 1307 C CA . GLY A 1 172 ? -11.633 14.146 15.782 1.00 74.19 172 GLY A CA 1
ATOM 1308 C C . GLY A 1 172 ? -10.522 13.099 15.886 1.00 74.19 172 GLY A C 1
ATOM 1309 O O . GLY A 1 172 ? -9.537 13.304 16.595 1.00 74.19 172 GLY A O 1
ATOM 1310 N N . LEU A 1 173 ? -10.632 12.004 15.134 1.00 69.88 173 LEU A N 1
ATOM 1311 C CA . LEU A 1 173 ? -9.632 10.937 15.125 1.00 69.88 173 LEU A CA 1
ATOM 1312 C C . LEU A 1 173 ? -8.370 11.323 14.354 1.00 69.88 173 LEU A C 1
ATOM 1314 O O . LEU A 1 173 ? -7.274 11.062 14.844 1.00 69.88 173 LEU A O 1
ATOM 1318 N N . LEU A 1 174 ? -8.490 12.031 13.226 1.00 67.81 174 LEU A N 1
ATOM 1319 C CA . LEU A 1 174 ? -7.327 12.583 12.520 1.00 67.81 174 LEU A CA 1
ATOM 1320 C C . LEU A 1 174 ? -6.511 13.561 13.379 1.00 67.81 174 LEU A C 1
ATOM 1322 O O . LEU A 1 174 ? -5.298 13.650 13.200 1.00 67.81 174 LEU A O 1
ATOM 1326 N N . ALA A 1 175 ? -7.154 14.280 14.305 1.00 73.38 175 ALA A N 1
ATOM 1327 C CA . ALA A 1 175 ? -6.466 15.192 15.216 1.00 73.38 175 ALA A CA 1
ATOM 1328 C C . ALA A 1 175 ? -5.635 14.462 16.290 1.00 73.38 175 ALA A C 1
ATOM 1330 O O . ALA A 1 175 ? -4.597 14.976 16.700 1.00 73.38 175 ALA A O 1
ATOM 1331 N N . ASN A 1 176 ? -6.070 13.274 16.728 1.00 69.06 176 ASN A N 1
ATOM 1332 C CA . ASN A 1 176 ? -5.415 12.509 17.797 1.00 69.06 176 ASN A CA 1
ATOM 1333 C C . ASN A 1 176 ? -4.439 11.444 17.267 1.00 69.06 176 ASN A C 1
ATOM 1335 O O . ASN A 1 176 ? -3.368 11.243 17.838 1.00 69.06 176 ASN A O 1
ATOM 1339 N N . HIS A 1 177 ? -4.787 10.784 16.162 1.00 69.38 177 HIS A N 1
ATOM 1340 C CA . HIS A 1 177 ? -4.020 9.702 15.549 1.00 69.38 177 HIS A CA 1
ATOM 1341 C C . HIS A 1 177 ? -3.971 9.898 14.029 1.00 69.38 177 HIS A C 1
ATOM 1343 O O . HIS A 1 177 ? -4.732 9.304 13.269 1.00 69.38 177 HIS A O 1
ATOM 1349 N N . ALA A 1 178 ? -3.068 10.759 13.560 1.00 70.50 178 ALA A N 1
ATOM 1350 C CA . ALA A 1 178 ? -2.909 10.987 12.129 1.00 70.50 178 ALA A CA 1
ATOM 1351 C C . ALA A 1 178 ? -2.403 9.719 11.410 1.00 70.50 178 ALA A C 1
ATOM 1353 O O . ALA A 1 178 ? -1.488 9.044 11.877 1.00 70.50 178 ALA A O 1
ATOM 1354 N N . GLY A 1 179 ? -2.964 9.429 10.233 1.00 77.75 179 GLY A N 1
ATOM 1355 C CA . GLY A 1 179 ? -2.503 8.346 9.360 1.00 77.75 179 GLY A CA 1
ATOM 1356 C C . GLY A 1 179 ? -3.338 7.065 9.438 1.00 77.75 179 GLY A C 1
ATOM 1357 O O . GLY A 1 179 ? -4.504 7.074 9.826 1.00 77.75 179 GLY A O 1
ATOM 1358 N N . LEU A 1 180 ? -2.745 5.953 8.993 1.00 79.56 180 LEU A N 1
ATOM 1359 C CA . LEU A 1 180 ? -3.452 4.685 8.797 1.00 79.56 180 LEU A CA 1
ATOM 1360 C C . LEU A 1 180 ? -3.963 4.090 10.114 1.00 79.56 180 LEU A C 1
ATOM 1362 O O . LEU A 1 180 ? -5.110 3.668 10.166 1.00 79.56 180 LEU A O 1
ATOM 1366 N N . ASN A 1 181 ? -3.159 4.107 11.179 1.00 78.69 181 ASN A N 1
ATOM 1367 C CA . ASN A 1 181 ? -3.564 3.556 12.475 1.00 78.69 181 ASN A CA 1
ATOM 1368 C C . ASN A 1 181 ? -4.818 4.237 13.034 1.00 78.69 181 ASN A C 1
ATOM 1370 O O . ASN A 1 181 ? -5.743 3.547 13.450 1.00 78.69 181 ASN A O 1
ATOM 1374 N N . GLY A 1 182 ? -4.906 5.569 12.954 1.00 79.44 182 GLY A N 1
ATOM 1375 C CA . GLY A 1 182 ? -6.109 6.285 13.380 1.00 79.44 182 GLY A CA 1
ATOM 1376 C C . GLY A 1 182 ? -7.328 5.998 12.508 1.00 79.44 182 GLY A C 1
ATOM 1377 O O . GLY A 1 182 ? -8.430 5.876 13.034 1.00 79.44 182 GLY A O 1
ATOM 1378 N N . LEU A 1 183 ? -7.152 5.815 11.192 1.00 80.44 183 LEU A N 1
ATOM 1379 C CA . LEU A 1 183 ? -8.242 5.375 10.312 1.00 80.44 183 LEU A CA 1
ATOM 1380 C C . LEU A 1 183 ? -8.736 3.969 10.682 1.00 80.44 183 LEU A C 1
ATOM 1382 O O . LEU A 1 183 ? -9.942 3.733 10.718 1.00 80.44 183 LE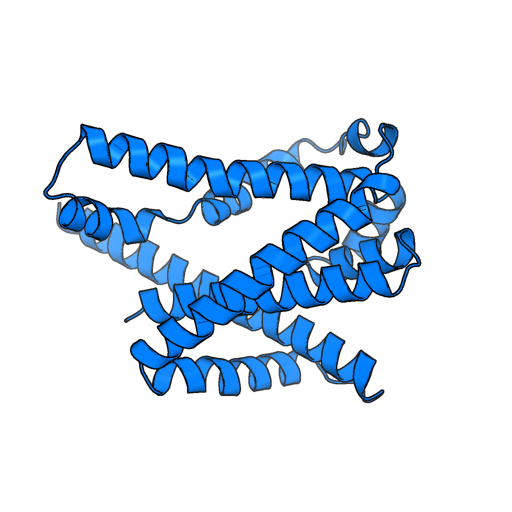U A O 1
ATOM 1386 N N . LEU A 1 184 ? -7.826 3.032 10.950 1.00 80.88 184 LEU A N 1
ATOM 1387 C CA . LEU A 1 184 ? -8.199 1.671 11.334 1.00 80.88 184 LEU A CA 1
ATOM 1388 C C . LEU A 1 184 ? -8.885 1.666 12.706 1.00 80.88 184 LEU A C 1
ATOM 1390 O O . LEU A 1 184 ? -9.914 1.013 12.857 1.00 80.88 184 LEU A O 1
ATOM 1394 N N . GLN A 1 185 ? -8.402 2.467 13.658 1.00 79.38 185 GLN A N 1
ATOM 1395 C CA . GLN A 1 185 ? -9.064 2.678 14.946 1.00 79.38 185 GLN A CA 1
ATOM 1396 C C . GLN A 1 185 ? -10.474 3.271 14.780 1.00 79.38 185 GLN A C 1
ATOM 1398 O O . GLN A 1 185 ? -11.415 2.782 15.400 1.00 79.38 185 GLN A O 1
ATOM 1403 N N . ALA A 1 186 ? -10.657 4.245 13.884 1.00 79.81 186 ALA A N 1
ATOM 1404 C CA . ALA A 1 186 ? -11.974 4.801 13.563 1.00 79.81 186 ALA A CA 1
ATOM 1405 C C . ALA A 1 186 ? -12.950 3.732 13.065 1.00 79.81 186 ALA A C 1
ATOM 1407 O O . ALA A 1 186 ? -14.104 3.675 13.492 1.00 79.81 186 ALA A O 1
ATOM 1408 N N . LEU A 1 187 ? -12.480 2.866 12.164 1.00 78.56 187 LEU A N 1
ATOM 1409 C CA . LEU A 1 187 ? -13.279 1.761 11.642 1.00 78.56 187 LEU A CA 1
ATOM 1410 C C . LEU A 1 187 ? -13.627 0.753 12.744 1.00 78.56 187 LEU A C 1
ATOM 1412 O O . LEU A 1 187 ? -14.757 0.268 12.771 1.00 78.56 187 LEU A O 1
ATOM 1416 N N . ARG A 1 188 ? -12.702 0.468 13.671 1.00 76.00 188 ARG A N 1
ATOM 1417 C CA . ARG A 1 188 ? -12.964 -0.395 14.836 1.00 76.00 188 ARG A CA 1
ATOM 1418 C C . ARG A 1 188 ? -14.074 0.175 15.720 1.00 76.00 188 ARG A C 1
ATOM 1420 O O . ARG A 1 188 ? -15.043 -0.526 16.010 1.00 76.00 188 ARG A O 1
ATOM 1427 N N . GLU A 1 189 ? -13.952 1.444 16.108 1.00 76.56 189 GLU A N 1
ATOM 1428 C CA . GLU A 1 189 ? -14.892 2.109 17.019 1.00 76.56 189 GLU A CA 1
ATOM 1429 C C . GLU A 1 189 ? -16.304 2.224 16.425 1.00 76.56 189 GLU A C 1
ATOM 1431 O O . GLU A 1 189 ? -17.287 2.072 17.148 1.00 76.56 189 GLU A O 1
ATOM 1436 N N . MET A 1 190 ? -16.421 2.454 15.112 1.00 71.62 190 MET A N 1
ATOM 1437 C CA . MET A 1 190 ? -17.720 2.623 14.446 1.00 71.62 190 MET A CA 1
ATOM 1438 C C . MET A 1 190 ? -18.413 1.304 14.101 1.00 71.62 190 MET A C 1
ATOM 1440 O O . MET A 1 190 ? -19.641 1.241 14.118 1.00 71.62 190 MET A O 1
ATOM 1444 N N . VAL A 1 191 ? -17.657 0.256 13.766 1.00 69.19 191 VAL A N 1
ATOM 1445 C CA . VAL A 1 191 ? -18.252 -0.992 13.266 1.00 69.19 191 VAL A CA 1
ATOM 1446 C C . VAL A 1 191 ? -18.562 -1.991 14.391 1.00 69.19 191 VAL A C 1
ATOM 1448 O O . VAL A 1 191 ? -19.381 -2.886 14.190 1.00 69.19 191 VAL A O 1
ATOM 1451 N N . ALA A 1 192 ? -17.964 -1.837 15.581 1.00 64.06 192 ALA A N 1
ATOM 1452 C CA . ALA A 1 192 ? -18.283 -2.590 16.808 1.00 64.06 192 ALA A CA 1
ATOM 1453 C C . ALA A 1 192 ? -18.448 -4.120 16.618 1.00 64.06 192 ALA A C 1
ATOM 1455 O O . ALA A 1 192 ? -19.193 -4.783 17.341 1.00 64.06 192 ALA A O 1
ATOM 1456 N N . SER A 1 193 ? -17.759 -4.691 15.626 1.00 74.56 193 SER A N 1
ATOM 1457 C CA . SER A 1 193 ? -17.846 -6.099 15.249 1.00 74.56 193 SER A CA 1
ATOM 1458 C C . SER A 1 193 ? -16.433 -6.674 15.144 1.00 74.56 193 SER A C 1
ATOM 1460 O O . SER A 1 193 ? -15.678 -6.264 14.253 1.00 74.56 193 SER A O 1
ATOM 1462 N N . PRO A 1 194 ? -16.079 -7.656 15.999 1.00 75.94 194 PRO A N 1
ATOM 1463 C CA . PRO A 1 194 ? -14.743 -8.257 16.027 1.00 75.94 194 PRO A CA 1
ATOM 1464 C C . PRO A 1 194 ? -14.291 -8.814 14.671 1.00 75.94 194 PRO A C 1
ATOM 1466 O O . PRO A 1 194 ? -13.105 -8.832 14.350 1.00 75.94 194 PRO A O 1
ATOM 1469 N N . HIS A 1 195 ? -15.241 -9.260 13.843 1.00 78.56 195 HIS A N 1
ATOM 1470 C CA . HIS A 1 195 ? -14.952 -9.789 12.512 1.00 78.56 195 HIS A CA 1
ATOM 1471 C C . HIS A 1 195 ? -14.525 -8.703 11.523 1.00 78.56 195 HIS A C 1
ATOM 1473 O O . HIS A 1 195 ? -13.673 -8.963 10.672 1.00 78.56 195 HIS A O 1
ATOM 1479 N N . VAL A 1 196 ? -15.097 -7.499 11.623 1.00 77.69 196 VAL A N 1
ATOM 1480 C CA . VAL A 1 196 ? -14.717 -6.387 10.741 1.00 77.69 196 VAL A CA 1
ATOM 1481 C C . VAL A 1 196 ? -13.362 -5.842 11.143 1.00 77.69 196 VAL A C 1
ATOM 1483 O O . VAL A 1 196 ? -12.509 -5.668 10.279 1.00 77.69 196 VAL A O 1
ATOM 1486 N N . GLU A 1 197 ? -13.139 -5.660 12.442 1.00 79.75 197 GLU A N 1
ATOM 1487 C CA . GLU A 1 197 ? -11.845 -5.255 12.989 1.00 79.75 197 GLU A CA 1
ATOM 1488 C C . GLU A 1 197 ? -10.722 -6.182 12.513 1.00 79.75 197 GLU A C 1
ATOM 1490 O O . GLU A 1 197 ? -9.748 -5.718 11.918 1.00 79.75 197 GLU A O 1
ATOM 1495 N N . LEU A 1 198 ? -10.890 -7.497 12.677 1.00 82.12 198 LEU A N 1
ATOM 1496 C CA . LEU A 1 198 ? -9.887 -8.465 12.244 1.00 82.12 198 LEU A CA 1
ATOM 1497 C C . LEU A 1 198 ? -9.640 -8.405 10.727 1.00 82.12 198 LEU A C 1
ATOM 1499 O O . LEU A 1 198 ? -8.490 -8.430 10.292 1.00 82.12 198 LEU A O 1
ATOM 1503 N N . ALA A 1 199 ? -10.696 -8.312 9.913 1.00 85.25 199 ALA A N 1
ATOM 1504 C CA . ALA A 1 199 ? -10.562 -8.255 8.457 1.00 85.25 199 ALA A CA 1
ATOM 1505 C C . ALA A 1 199 ? -9.849 -6.977 7.985 1.00 85.25 199 ALA A C 1
ATOM 1507 O O . ALA A 1 199 ? -8.981 -7.049 7.113 1.00 85.25 199 ALA A O 1
ATOM 1508 N N . VAL A 1 200 ? -10.191 -5.830 8.578 1.00 84.62 200 VAL A N 1
ATOM 1509 C CA . VAL A 1 200 ? -9.575 -4.523 8.310 1.00 84.62 200 VAL A CA 1
ATOM 1510 C C . VAL A 1 200 ? -8.084 -4.541 8.678 1.00 84.62 200 VAL A C 1
ATOM 1512 O O . VAL A 1 200 ? -7.254 -4.109 7.875 1.00 84.62 200 VAL A O 1
ATOM 1515 N N . HIS A 1 201 ? -7.729 -5.102 9.839 1.00 84.50 201 HIS A N 1
ATOM 1516 C CA . HIS A 1 201 ? -6.335 -5.211 10.282 1.00 84.50 201 HIS A CA 1
ATOM 1517 C C . HIS A 1 201 ? -5.503 -6.137 9.409 1.00 84.50 201 HIS A C 1
ATOM 1519 O O . HIS A 1 201 ? -4.468 -5.725 8.889 1.00 84.50 201 HIS A O 1
ATOM 1525 N N . LEU A 1 202 ? -5.981 -7.361 9.175 1.00 87.31 202 LEU A N 1
ATOM 1526 C CA . LEU A 1 202 ? -5.263 -8.319 8.337 1.00 87.31 202 LEU A CA 1
ATOM 1527 C C . LEU A 1 202 ? -5.104 -7.800 6.907 1.00 87.31 202 LEU A C 1
ATOM 1529 O O . LEU A 1 202 ? -4.052 -7.988 6.299 1.00 87.31 202 LEU A O 1
ATOM 1533 N N . PHE A 1 203 ? -6.109 -7.102 6.369 1.00 90.00 203 PHE A N 1
ATOM 1534 C CA . PHE A 1 203 ? -5.969 -6.429 5.083 1.00 90.00 203 PHE A CA 1
ATOM 1535 C C . PHE A 1 203 ? -4.848 -5.379 5.105 1.00 90.00 203 PHE A C 1
ATOM 1537 O O . PHE A 1 203 ? -4.001 -5.401 4.209 1.00 90.00 203 PHE A O 1
ATOM 1544 N N . ALA A 1 204 ? -4.827 -4.482 6.096 1.00 89.75 204 ALA A N 1
ATOM 1545 C CA . ALA A 1 204 ? -3.828 -3.418 6.193 1.00 89.75 204 ALA A CA 1
ATOM 1546 C C . ALA A 1 204 ? -2.400 -3.972 6.348 1.00 89.75 204 ALA A C 1
ATOM 1548 O O . ALA A 1 204 ? -1.495 -3.551 5.620 1.00 89.75 204 ALA A O 1
ATOM 1549 N N . ASP A 1 205 ? -2.221 -4.976 7.208 1.00 88.31 205 ASP A N 1
ATOM 1550 C CA . ASP A 1 205 ? -0.935 -5.638 7.444 1.00 88.31 205 ASP A CA 1
ATOM 1551 C C . ASP A 1 205 ? -0.413 -6.301 6.161 1.00 88.31 205 ASP A C 1
ATOM 1553 O O . ASP A 1 205 ? 0.724 -6.074 5.733 1.00 88.31 205 ASP A O 1
ATOM 1557 N N . LEU A 1 206 ? -1.268 -7.073 5.479 1.00 91.31 206 LEU A N 1
ATOM 1558 C CA . LEU A 1 206 ? -0.923 -7.724 4.213 1.00 91.31 206 LEU A CA 1
ATOM 1559 C C . LEU A 1 206 ? -0.681 -6.706 3.091 1.00 91.31 206 LEU A C 1
ATOM 1561 O O . LEU A 1 206 ? 0.192 -6.908 2.238 1.00 91.31 206 LEU A O 1
ATOM 1565 N N . ALA A 1 207 ? -1.435 -5.607 3.065 1.00 90.69 207 ALA A N 1
ATOM 1566 C CA . ALA A 1 207 ? -1.257 -4.534 2.096 1.00 90.69 207 ALA A CA 1
ATOM 1567 C C . ALA A 1 207 ? 0.112 -3.875 2.229 1.00 90.69 207 ALA A C 1
ATOM 1569 O O . ALA A 1 207 ? 0.799 -3.721 1.216 1.00 90.69 207 ALA A O 1
ATOM 1570 N N . LEU A 1 208 ? 0.545 -3.554 3.445 1.00 90.69 208 LEU A N 1
ATOM 1571 C CA . LEU A 1 208 ? 1.858 -2.957 3.666 1.00 90.69 208 LEU A CA 1
ATOM 1572 C C . LEU A 1 208 ? 2.996 -3.952 3.451 1.00 90.69 208 LEU A C 1
ATOM 1574 O O . LEU A 1 208 ? 3.967 -3.605 2.781 1.00 90.69 208 LEU A O 1
ATOM 1578 N N . ALA A 1 209 ? 2.860 -5.197 3.917 1.00 89.75 209 ALA A N 1
ATOM 1579 C CA . ALA A 1 209 ? 3.871 -6.230 3.700 1.00 89.75 209 ALA A CA 1
ATOM 1580 C C . ALA A 1 209 ? 4.096 -6.508 2.202 1.00 89.75 209 ALA A C 1
ATOM 1582 O O . ALA A 1 209 ? 5.232 -6.481 1.730 1.00 89.75 209 ALA A O 1
ATOM 1583 N N . THR A 1 210 ? 3.024 -6.708 1.424 1.00 90.88 210 THR A N 1
ATOM 1584 C CA . THR A 1 210 ? 3.137 -6.937 -0.033 1.00 90.88 210 THR A CA 1
ATOM 1585 C C . THR A 1 210 ? 3.702 -5.729 -0.774 1.00 90.88 210 THR A C 1
ATOM 1587 O O . THR A 1 210 ? 4.468 -5.889 -1.723 1.00 90.88 210 THR A O 1
ATOM 1590 N N . SER A 1 211 ? 3.361 -4.515 -0.335 1.00 90.25 211 SER A N 1
ATOM 1591 C CA . SER A 1 211 ? 3.873 -3.291 -0.956 1.00 90.25 211 SER A CA 1
ATOM 1592 C C . SER A 1 211 ? 5.355 -3.071 -0.644 1.00 90.25 211 SER A C 1
ATOM 1594 O O . SER A 1 211 ? 6.117 -2.741 -1.552 1.00 90.25 211 SER A O 1
ATOM 1596 N N . PHE A 1 212 ? 5.785 -3.342 0.595 1.00 91.06 212 PHE A N 1
ATOM 1597 C CA . PHE A 1 212 ? 7.197 -3.337 0.977 1.00 91.06 212 PHE A CA 1
ATOM 1598 C C . PHE A 1 212 ? 8.006 -4.318 0.129 1.00 91.06 212 PHE A C 1
ATOM 1600 O O . PHE A 1 212 ? 8.992 -3.915 -0.478 1.00 91.06 212 PHE A O 1
ATOM 1607 N N . LEU A 1 213 ? 7.577 -5.583 0.041 1.00 89.19 213 LEU A N 1
ATOM 1608 C CA . LEU A 1 213 ? 8.293 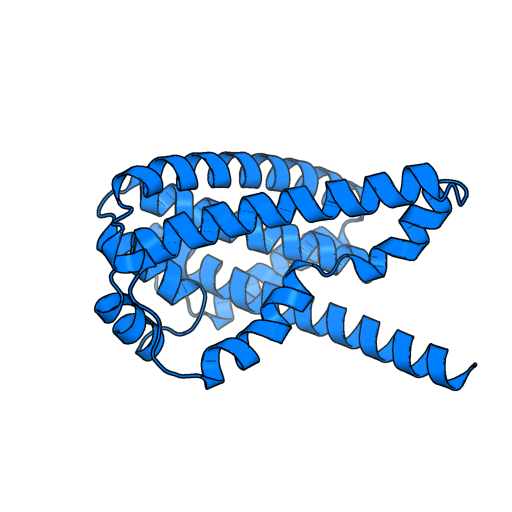-6.600 -0.737 1.00 89.19 213 LEU A CA 1
ATOM 1609 C C . LEU A 1 213 ? 8.368 -6.228 -2.223 1.00 89.19 213 LEU A C 1
ATOM 1611 O O . LEU A 1 213 ? 9.419 -6.387 -2.839 1.00 89.19 213 LEU A O 1
ATOM 1615 N N . GLY A 1 214 ? 7.281 -5.690 -2.788 1.00 85.88 214 GLY A N 1
ATOM 1616 C CA . GLY A 1 214 ? 7.247 -5.235 -4.178 1.00 85.88 214 GLY A CA 1
ATOM 1617 C C . GLY A 1 214 ? 8.226 -4.094 -4.467 1.00 85.88 214 GLY A C 1
ATOM 1618 O O . GLY A 1 214 ? 8.961 -4.155 -5.451 1.00 85.88 214 GLY A O 1
ATOM 1619 N N . VAL A 1 215 ? 8.276 -3.073 -3.605 1.00 86.56 215 VAL A N 1
ATOM 1620 C CA . VAL A 1 215 ? 9.208 -1.943 -3.776 1.00 86.56 215 VAL A CA 1
ATOM 1621 C C . VAL A 1 215 ? 10.647 -2.342 -3.462 1.00 86.56 215 VAL A C 1
ATOM 1623 O O . VAL A 1 215 ? 11.552 -1.954 -4.196 1.00 86.56 215 VAL A O 1
ATOM 1626 N N . ALA A 1 216 ? 10.867 -3.152 -2.427 1.00 85.44 216 ALA A N 1
ATOM 1627 C CA . ALA A 1 216 ? 12.194 -3.634 -2.068 1.00 85.44 216 ALA A CA 1
ATOM 1628 C C . ALA A 1 216 ? 12.816 -4.472 -3.193 1.00 85.44 216 ALA A C 1
ATOM 1630 O O . ALA A 1 216 ? 13.994 -4.299 -3.482 1.00 85.44 216 ALA A O 1
ATOM 1631 N N . LEU A 1 217 ? 12.032 -5.312 -3.880 1.00 79.69 217 LEU A N 1
ATOM 1632 C CA . LEU A 1 217 ? 12.495 -6.015 -5.081 1.00 79.69 217 LEU A CA 1
ATOM 1633 C C . LEU A 1 217 ? 12.813 -5.072 -6.242 1.00 79.69 217 LEU A C 1
ATOM 1635 O O . LEU A 1 217 ? 13.749 -5.336 -6.980 1.00 79.69 217 LEU A O 1
ATOM 1639 N N . GLY A 1 218 ? 12.061 -3.980 -6.403 1.00 74.94 218 GLY A N 1
ATOM 1640 C CA . GLY A 1 218 ? 12.310 -2.988 -7.453 1.00 74.94 218 GLY A CA 1
ATOM 1641 C C . GLY A 1 218 ? 13.587 -2.160 -7.260 1.00 74.94 218 GLY A C 1
ATOM 1642 O O . GLY A 1 218 ? 13.973 -1.435 -8.176 1.00 74.94 218 GLY A O 1
ATOM 1643 N N . LEU A 1 219 ? 14.225 -2.241 -6.087 1.00 77.00 219 LEU A N 1
ATOM 1644 C CA . LEU A 1 219 ? 15.523 -1.620 -5.805 1.00 77.00 219 LEU A CA 1
ATOM 1645 C C . LEU A 1 219 ? 16.723 -2.480 -6.251 1.00 77.00 219 LEU A C 1
ATOM 1647 O O . LEU A 1 219 ? 17.841 -1.961 -6.251 1.00 77.00 219 LEU A O 1
ATOM 1651 N N . PHE A 1 220 ? 16.508 -3.751 -6.614 1.00 64.94 220 PHE A N 1
ATOM 1652 C CA . PHE A 1 220 ? 17.532 -4.686 -7.101 1.00 64.94 220 PHE A CA 1
ATOM 1653 C C . PHE A 1 220 ? 17.399 -4.929 -8.608 1.00 64.94 220 PHE A C 1
ATOM 1655 O O . PHE A 1 220 ? 18.458 -5.099 -9.254 1.00 64.94 220 PHE A O 1
#

Radius of gyration: 19.12 Å; chains: 1; bounding box: 48×41×56 Å

Secondary structure (DSSP, 8-state):
-HHHHHHHHHHHHHHHHHHHHHHHHHHHHHHHHHHHHHHS----HHHHHHHHHHHHHHHHHH-HHHHHHHHHHHHHHHHHHHHHHHHHHGGG--HHHHH---S-THHHHHHHHHHHHHT--GGGHHHHHHHTTT-HHHHHHHHHHHHHHHHHHHHHHHHHHHHHS-HHHHHHHHHHS-SHHHHHHHHHHHH--HHHHHHHHHHHHHHHHHHHHHHHHHT-